Protein AF-A0A5N6TYC6-F1 (afdb_monomer)

Structure (mmCIF, N/CA/C/O backbone):
data_AF-A0A5N6TYC6-F1
#
_entry.id   AF-A0A5N6TYC6-F1
#
loop_
_atom_site.group_PDB
_atom_site.id
_atom_site.type_symbol
_atom_site.label_atom_id
_atom_site.label_alt_id
_atom_site.label_comp_id
_atom_site.label_asym_id
_atom_site.label_entity_id
_atom_site.label_seq_id
_atom_site.pdbx_PDB_ins_code
_atom_site.Cartn_x
_atom_site.Cartn_y
_atom_site.Cartn_z
_atom_site.occupancy
_atom_site.B_iso_or_equiv
_atom_site.auth_seq_id
_atom_site.auth_comp_id
_atom_site.auth_asym_id
_atom_site.auth_atom_id
_atom_site.pdbx_PDB_model_num
ATOM 1 N N . MET 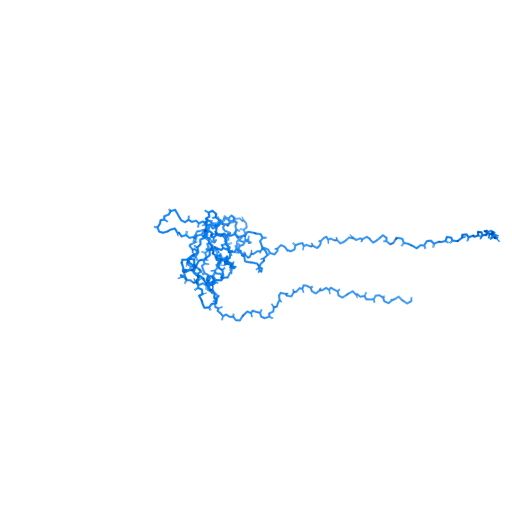A 1 1 ? 56.612 6.907 63.868 1.00 44.81 1 MET A N 1
ATOM 2 C CA . MET A 1 1 ? 57.965 7.457 63.634 1.00 44.81 1 MET A CA 1
ATOM 3 C C . MET A 1 1 ? 58.882 6.333 63.177 1.00 44.81 1 MET A C 1
ATOM 5 O O . MET A 1 1 ? 59.243 5.526 64.015 1.00 44.81 1 MET A O 1
ATOM 9 N N . TYR A 1 2 ? 59.185 6.244 61.880 1.00 38.00 2 TYR A N 1
ATOM 10 C CA . TYR A 1 2 ? 60.541 6.078 61.328 1.00 38.00 2 TYR A CA 1
ATOM 11 C C . TYR A 1 2 ? 60.439 6.153 59.798 1.00 38.00 2 TYR A C 1
ATOM 13 O O . TYR A 1 2 ? 59.721 5.382 59.169 1.00 38.00 2 TYR A O 1
ATOM 21 N N . GLN A 1 3 ? 61.093 7.168 59.239 1.00 44.03 3 GLN A N 1
ATOM 22 C CA . GLN A 1 3 ? 61.385 7.303 57.816 1.00 44.03 3 GLN A CA 1
ATOM 23 C C . GLN A 1 3 ? 62.461 6.284 57.405 1.00 44.03 3 GLN A C 1
ATOM 25 O O . GLN A 1 3 ? 63.272 5.903 58.246 1.00 44.03 3 GLN A O 1
ATOM 30 N N . ILE A 1 4 ? 62.537 5.941 56.114 1.00 47.75 4 ILE A N 1
ATOM 31 C CA . ILE A 1 4 ? 63.639 6.333 55.205 1.00 47.75 4 ILE A CA 1
ATOM 32 C C . ILE A 1 4 ? 63.393 5.711 53.816 1.00 47.75 4 ILE A C 1
ATOM 34 O O . ILE A 1 4 ? 63.235 4.502 53.669 1.00 47.75 4 ILE A O 1
ATOM 38 N N . LEU A 1 5 ? 63.349 6.584 52.804 1.00 55.03 5 LEU A N 1
ATOM 39 C CA . LEU A 1 5 ? 63.443 6.275 51.375 1.00 55.03 5 LEU A CA 1
ATOM 40 C C . LEU A 1 5 ? 64.825 5.711 51.025 1.00 55.03 5 LEU A C 1
ATOM 42 O O . LEU A 1 5 ? 65.810 6.306 51.450 1.00 55.03 5 LEU A O 1
ATOM 46 N N . VAL A 1 6 ? 64.901 4.756 50.089 1.00 51.84 6 VAL A N 1
ATOM 47 C CA . VAL A 1 6 ? 65.977 4.730 49.078 1.00 51.84 6 VAL A CA 1
ATOM 48 C C . VAL A 1 6 ? 65.421 4.271 47.721 1.00 51.84 6 VAL A C 1
ATOM 50 O O . VAL A 1 6 ? 64.687 3.295 47.609 1.00 51.84 6 VAL A O 1
ATOM 53 N N . PHE A 1 7 ? 65.780 5.062 46.717 1.00 46.78 7 PHE A N 1
ATOM 54 C CA . PHE A 1 7 ? 65.525 5.001 45.283 1.00 46.78 7 PHE A CA 1
ATOM 55 C C . PHE A 1 7 ? 66.113 3.747 44.604 1.00 46.78 7 PHE A C 1
ATOM 57 O O . PHE A 1 7 ? 67.184 3.309 45.003 1.00 46.78 7 PHE A O 1
ATOM 64 N N . LEU A 1 8 ? 65.515 3.261 43.505 1.00 44.41 8 LEU A N 1
ATOM 65 C CA . LEU A 1 8 ? 66.116 3.374 42.161 1.00 44.41 8 LEU A CA 1
ATOM 66 C C . LEU A 1 8 ? 65.234 2.766 41.053 1.00 44.41 8 LEU A C 1
ATOM 68 O O . LEU A 1 8 ? 64.632 1.707 41.180 1.00 44.41 8 LEU A O 1
ATOM 72 N N . THR A 1 9 ? 65.215 3.493 39.945 1.00 51.28 9 THR A N 1
ATOM 73 C CA . THR A 1 9 ? 64.562 3.274 38.653 1.00 51.28 9 THR A CA 1
ATOM 74 C C . THR A 1 9 ? 65.248 2.213 37.790 1.00 51.28 9 THR A C 1
ATOM 76 O O . THR A 1 9 ? 66.469 2.275 37.662 1.00 51.28 9 THR A O 1
ATOM 79 N N . ILE A 1 10 ? 64.486 1.391 37.053 1.00 55.66 10 ILE A N 1
ATOM 80 C CA . ILE A 1 10 ? 64.925 0.848 35.753 1.00 55.66 10 ILE A CA 1
ATOM 81 C C . ILE A 1 10 ? 63.774 0.935 34.733 1.00 55.66 10 ILE A C 1
ATOM 83 O O . ILE A 1 10 ? 62.709 0.347 34.897 1.00 55.66 10 ILE A O 1
ATOM 87 N N . TYR A 1 11 ? 64.031 1.731 33.695 1.00 45.75 11 TYR A N 1
ATOM 88 C CA . TYR A 1 11 ? 63.349 1.812 32.402 1.00 45.75 11 TYR A CA 1
ATOM 89 C C . TYR A 1 11 ? 63.357 0.457 31.668 1.00 45.75 11 TYR A C 1
ATOM 91 O O . TYR A 1 11 ? 64.392 -0.199 31.682 1.00 45.75 11 TYR A O 1
ATOM 99 N N . LEU A 1 12 ? 62.304 0.123 30.903 1.00 49.09 12 LEU A N 1
ATOM 100 C CA . LEU A 1 12 ? 62.383 -0.044 29.432 1.00 49.09 12 LEU A CA 1
ATOM 101 C C . LEU A 1 12 ? 61.074 -0.570 28.800 1.00 49.09 12 LEU A C 1
ATOM 103 O O . LEU A 1 12 ? 60.607 -1.664 29.087 1.00 49.09 12 LEU A O 1
ATOM 107 N N . ALA A 1 13 ? 60.543 0.274 27.910 1.00 50.28 13 ALA A N 1
ATOM 108 C CA . ALA A 1 13 ? 59.903 0.010 26.617 1.00 50.28 13 ALA A CA 1
ATOM 109 C C . ALA A 1 13 ? 59.098 -1.291 26.393 1.00 50.28 13 ALA A C 1
ATOM 111 O O . ALA A 1 13 ? 59.653 -2.363 26.176 1.00 50.28 13 ALA A O 1
ATOM 112 N N . GLY A 1 14 ? 57.779 -1.128 26.235 1.00 43.91 14 GLY A N 1
ATOM 113 C CA . GLY A 1 14 ? 56.884 -2.082 25.575 1.00 43.91 14 GLY A CA 1
ATOM 114 C C . GLY A 1 14 ? 56.098 -1.388 24.461 1.00 43.91 14 GLY A C 1
ATOM 115 O O . GLY A 1 14 ? 55.126 -0.690 24.724 1.00 43.91 14 GLY A O 1
ATOM 116 N N . LEU A 1 15 ? 56.607 -1.540 23.241 1.00 48.00 15 LEU A N 1
ATOM 117 C CA . LEU A 1 15 ? 56.123 -1.115 21.921 1.00 48.00 15 LEU A CA 1
ATOM 118 C C . LEU A 1 15 ? 54.631 -0.741 21.806 1.00 48.00 15 LEU A C 1
ATOM 120 O O . LEU A 1 15 ? 53.743 -1.587 21.890 1.00 48.00 15 LEU A O 1
ATOM 124 N N . ALA A 1 16 ? 54.375 0.519 21.440 1.00 47.62 16 ALA A N 1
ATOM 125 C CA . ALA A 1 16 ? 53.161 0.882 20.725 1.00 47.62 16 ALA A CA 1
ATOM 126 C C . ALA A 1 16 ? 53.194 0.187 19.355 1.00 47.62 16 ALA A C 1
ATOM 128 O O . ALA A 1 16 ? 53.899 0.616 18.441 1.00 47.62 16 ALA A O 1
ATOM 129 N N . VAL A 1 17 ? 52.448 -0.908 19.211 1.00 48.75 17 VAL A N 1
ATOM 130 C CA . VAL A 1 17 ? 52.141 -1.465 17.894 1.00 48.75 17 VAL A CA 1
ATOM 131 C C . VAL A 1 17 ? 51.220 -0.466 17.203 1.00 48.75 17 VAL A C 1
ATOM 133 O O . VAL A 1 17 ? 50.015 -0.418 17.446 1.00 48.75 17 VAL A O 1
ATOM 136 N N . ALA A 1 18 ? 51.811 0.365 16.347 1.00 46.06 18 ALA A N 1
ATOM 137 C CA . ALA A 1 18 ? 51.094 1.113 15.332 1.00 46.06 18 ALA A CA 1
ATOM 138 C C . ALA A 1 18 ? 50.508 0.101 14.337 1.00 46.06 18 ALA A C 1
ATOM 140 O O . ALA A 1 18 ? 51.121 -0.254 13.331 1.00 46.06 18 ALA A O 1
ATOM 141 N N . GLY A 1 19 ? 49.322 -0.413 14.662 1.00 39.09 19 GLY A N 1
ATOM 142 C CA . GLY A 1 19 ? 48.511 -1.194 13.745 1.00 39.09 19 GLY A CA 1
ATOM 143 C C . GLY A 1 19 ? 48.077 -0.298 12.593 1.00 39.09 19 GLY A C 1
ATOM 144 O O . GLY A 1 19 ? 47.125 0.470 12.719 1.00 39.09 19 GLY A O 1
ATOM 145 N N . ASN A 1 20 ? 48.795 -0.394 11.475 1.00 43.97 20 ASN A N 1
ATOM 146 C CA . ASN A 1 20 ? 48.402 0.153 10.186 1.00 43.97 20 ASN A CA 1
ATOM 147 C C . ASN A 1 20 ? 47.117 -0.552 9.726 1.00 43.97 20 ASN A C 1
ATOM 149 O O . ASN A 1 20 ? 47.149 -1.529 8.978 1.00 43.97 20 ASN A O 1
ATOM 153 N N . THR A 1 21 ? 45.972 -0.090 10.220 1.00 40.03 21 THR A N 1
ATOM 154 C CA . THR A 1 21 ? 44.660 -0.554 9.780 1.00 40.03 21 THR A CA 1
ATOM 155 C C . THR A 1 21 ? 44.322 0.129 8.461 1.00 40.03 21 THR A C 1
ATOM 157 O O . THR A 1 21 ? 43.472 1.005 8.363 1.00 40.03 21 THR A O 1
ATOM 160 N N . ASN A 1 22 ? 44.953 -0.349 7.388 1.00 45.19 22 ASN A N 1
ATOM 161 C CA . ASN A 1 22 ? 44.403 -0.241 6.038 1.00 45.19 22 ASN A CA 1
ATOM 162 C C . ASN A 1 22 ? 43.198 -1.193 5.893 1.00 45.19 22 ASN A C 1
ATOM 164 O O . ASN A 1 22 ? 43.102 -1.991 4.962 1.00 45.19 22 ASN A O 1
ATOM 168 N N . SER A 1 23 ? 42.253 -1.138 6.833 1.00 43.00 23 SER A N 1
ATOM 169 C CA . SER A 1 23 ? 40.935 -1.714 6.630 1.00 43.00 23 SER A CA 1
ATOM 170 C C . SER A 1 23 ? 40.166 -0.717 5.777 1.00 43.00 23 SER A C 1
ATOM 172 O O . SER A 1 23 ? 39.659 0.285 6.285 1.00 43.00 23 SER A O 1
ATOM 174 N N . LYS A 1 24 ? 40.083 -0.981 4.464 1.00 45.75 24 LYS A N 1
ATOM 175 C CA . LYS A 1 24 ? 39.015 -0.396 3.644 1.00 45.75 24 LYS A CA 1
ATOM 176 C C . LYS A 1 24 ? 37.720 -0.542 4.449 1.00 45.75 24 LYS A C 1
ATOM 178 O O . LYS A 1 24 ? 37.455 -1.662 4.897 1.00 45.75 24 LYS A O 1
ATOM 183 N N . PRO A 1 25 ? 36.944 0.536 4.658 1.00 42.56 25 PRO A N 1
ATOM 184 C CA . PRO A 1 25 ? 35.680 0.411 5.360 1.00 42.56 25 PRO A CA 1
ATOM 185 C C . PRO A 1 25 ? 34.877 -0.698 4.669 1.00 42.56 25 PRO A C 1
ATOM 187 O O . PRO A 1 25 ? 34.870 -0.747 3.429 1.00 42.56 25 PRO A O 1
ATOM 190 N N . PRO A 1 26 ? 34.280 -1.633 5.429 1.00 41.72 26 PRO A N 1
ATOM 191 C CA . PRO A 1 26 ? 33.455 -2.674 4.841 1.00 41.72 26 PRO A CA 1
ATOM 192 C C . PRO A 1 26 ? 32.433 -1.987 3.940 1.00 41.72 26 PRO A C 1
ATOM 194 O O . PRO A 1 26 ? 31.767 -1.042 4.364 1.00 41.72 26 PRO A O 1
ATOM 197 N N . LYS A 1 27 ? 32.376 -2.405 2.667 1.00 39.44 27 LYS A N 1
ATOM 198 C CA . LYS A 1 27 ? 31.375 -1.914 1.719 1.00 39.44 27 LYS A CA 1
ATOM 199 C C . LYS A 1 27 ? 30.019 -2.093 2.389 1.00 39.44 27 LYS A C 1
ATOM 201 O O . LYS A 1 27 ? 29.583 -3.224 2.577 1.00 39.44 27 LYS A O 1
ATOM 206 N N . THR A 1 28 ? 29.384 -0.991 2.762 1.00 39.84 28 THR A N 1
ATOM 207 C CA . THR A 1 28 ? 28.017 -0.966 3.266 1.00 39.84 28 THR A CA 1
ATOM 208 C C . THR A 1 28 ? 27.136 -1.543 2.167 1.00 39.84 28 THR A C 1
ATOM 210 O O . THR A 1 28 ? 26.865 -0.892 1.156 1.00 39.84 28 THR A O 1
ATOM 213 N N . VAL A 1 29 ? 26.760 -2.813 2.306 1.00 49.72 29 VAL A N 1
ATOM 214 C CA . VAL A 1 29 ? 25.805 -3.450 1.406 1.00 49.72 29 VAL A CA 1
ATOM 215 C C . VAL A 1 29 ? 24.468 -2.778 1.689 1.00 49.72 29 VAL A C 1
ATOM 217 O O . VAL A 1 29 ? 23.866 -2.969 2.738 1.00 49.72 29 VAL A O 1
ATOM 220 N N . ASN A 1 30 ? 24.041 -1.898 0.787 1.00 53.50 30 ASN A N 1
ATOM 221 C CA . ASN A 1 30 ? 22.768 -1.204 0.913 1.00 53.50 30 ASN A CA 1
ATOM 222 C C . ASN A 1 30 ? 21.638 -2.205 0.605 1.00 53.50 30 ASN A C 1
ATOM 224 O O . ASN A 1 30 ? 21.358 -2.507 -0.559 1.00 53.50 30 ASN A O 1
ATOM 228 N N . HIS A 1 31 ? 21.028 -2.768 1.648 1.00 58.41 31 HIS A N 1
ATOM 229 C CA . HIS A 1 31 ? 19.983 -3.794 1.567 1.00 58.41 31 HIS A CA 1
ATOM 230 C C . HIS A 1 31 ? 18.594 -3.219 1.238 1.00 58.41 31 HIS A C 1
ATOM 232 O O . HIS A 1 31 ? 17.600 -3.638 1.819 1.00 58.41 31 HIS A O 1
ATOM 238 N N . ARG A 1 32 ? 18.498 -2.276 0.297 1.00 64.38 32 ARG A N 1
ATOM 239 C CA . ARG A 1 32 ? 17.226 -1.648 -0.098 1.00 64.38 32 ARG A CA 1
ATOM 240 C C . ARG A 1 32 ? 16.244 -2.664 -0.691 1.00 64.38 32 ARG A C 1
ATOM 242 O O . ARG A 1 32 ? 16.682 -3.494 -1.493 1.00 64.38 32 ARG A O 1
ATOM 249 N N . ALA A 1 33 ? 14.952 -2.562 -0.356 1.00 75.06 33 ALA A N 1
ATOM 250 C CA . ALA A 1 33 ? 13.866 -3.376 -0.928 1.00 75.06 33 ALA A CA 1
ATOM 251 C C . ALA A 1 33 ? 13.976 -3.532 -2.461 1.00 75.06 33 ALA A C 1
ATOM 253 O O . ALA A 1 33 ? 14.415 -2.610 -3.158 1.00 75.06 33 ALA A O 1
ATOM 254 N N . VAL A 1 34 ? 13.592 -4.698 -3.001 1.00 77.12 34 VAL A N 1
ATOM 255 C CA . VAL A 1 34 ? 13.761 -5.026 -4.433 1.00 77.12 34 VAL A CA 1
ATOM 256 C C . VAL A 1 34 ? 13.015 -4.016 -5.295 1.00 77.12 34 VAL A C 1
ATOM 258 O O . VAL A 1 34 ? 13.575 -3.514 -6.270 1.00 77.12 34 VAL A O 1
ATOM 261 N N . PHE A 1 35 ? 11.796 -3.660 -4.893 1.00 84.44 35 PHE A N 1
ATOM 262 C CA . PHE A 1 35 ? 10.983 -2.679 -5.601 1.00 84.44 35 PHE A CA 1
ATOM 263 C C . PHE A 1 35 ? 11.678 -1.311 -5.725 1.00 84.44 35 PHE A C 1
ATOM 265 O O . PHE A 1 35 ? 11.668 -0.698 -6.791 1.00 84.44 35 PHE A O 1
ATOM 272 N N . GLU A 1 36 ? 12.383 -0.854 -4.688 1.00 84.25 36 GLU A N 1
ATOM 273 C CA . GLU A 1 36 ? 13.095 0.436 -4.697 1.00 84.25 36 GLU A CA 1
ATOM 274 C C . GLU A 1 36 ? 14.419 0.422 -5.465 1.00 84.25 36 GLU A C 1
ATOM 276 O O . GLU A 1 36 ? 14.999 1.480 -5.723 1.00 84.25 36 GLU A O 1
ATOM 281 N N . LYS A 1 37 ? 14.924 -0.758 -5.839 1.00 85.00 37 LYS A N 1
ATOM 282 C CA . LYS A 1 37 ? 16.060 -0.855 -6.765 1.00 85.00 37 LYS A CA 1
ATOM 283 C C . LYS A 1 37 ? 15.648 -0.510 -8.195 1.00 85.00 37 LYS A C 1
ATOM 285 O O . LYS A 1 37 ? 16.482 -0.037 -8.960 1.00 85.00 37 LYS A O 1
ATOM 290 N N . GLN A 1 38 ? 14.384 -0.747 -8.550 1.00 88.25 38 GLN A N 1
ATOM 291 C CA . GLN A 1 38 ? 13.851 -0.527 -9.900 1.00 88.25 38 GLN A CA 1
ATOM 292 C C . GLN A 1 38 ? 12.982 0.727 -9.996 1.00 88.25 38 GLN A C 1
ATOM 294 O O . GLN A 1 38 ? 12.914 1.343 -11.057 1.00 88.25 38 GLN A O 1
ATOM 299 N N . CYS A 1 39 ? 12.335 1.121 -8.902 1.00 91.00 39 CYS A N 1
ATOM 300 C CA . CYS A 1 39 ? 11.396 2.229 -8.876 1.00 91.00 39 CYS A CA 1
ATOM 301 C C . CYS A 1 39 ? 11.879 3.380 -7.999 1.00 91.00 39 CYS A C 1
ATOM 303 O O . CYS A 1 39 ? 12.377 3.211 -6.888 1.00 91.00 39 CYS A O 1
ATOM 305 N N . SER A 1 40 ? 11.656 4.590 -8.496 1.00 91.19 40 SER A N 1
ATOM 306 C CA . SER A 1 40 ? 11.873 5.849 -7.798 1.00 91.19 40 SER A CA 1
ATOM 307 C C . SER A 1 40 ? 10.543 6.573 -7.586 1.00 91.19 40 SER A C 1
ATOM 309 O O . SER A 1 40 ? 9.515 6.215 -8.162 1.00 91.19 40 SER A O 1
ATOM 311 N N . ARG A 1 41 ? 10.551 7.607 -6.735 1.00 91.44 41 ARG A N 1
ATOM 312 C CA . ARG A 1 41 ? 9.377 8.455 -6.445 1.00 91.44 41 ARG A CA 1
ATOM 313 C C . ARG A 1 41 ? 8.133 7.687 -5.966 1.00 91.44 41 ARG A C 1
ATOM 315 O O . ARG A 1 41 ? 7.031 8.209 -6.076 1.00 91.44 41 ARG A O 1
ATOM 322 N N . VAL A 1 42 ? 8.329 6.514 -5.365 1.00 92.88 42 VAL A N 1
ATOM 323 C CA . VAL A 1 42 ? 7.257 5.639 -4.877 1.00 92.88 42 VAL A CA 1
ATOM 324 C C . VAL A 1 42 ? 6.399 6.352 -3.837 1.00 92.88 42 VAL A C 1
ATOM 326 O O . VAL A 1 42 ? 6.917 6.845 -2.829 1.00 92.88 42 VAL A O 1
ATOM 329 N N . ALA A 1 43 ? 5.097 6.420 -4.076 1.00 94.12 43 ALA A N 1
ATOM 330 C CA . ALA A 1 43 ? 4.132 6.997 -3.158 1.00 94.12 43 ALA A CA 1
ATOM 331 C C . ALA A 1 43 ? 2.815 6.226 -3.208 1.00 94.12 43 ALA A C 1
ATOM 333 O O . ALA A 1 43 ? 2.427 5.687 -4.242 1.00 94.12 43 ALA A O 1
ATOM 334 N N . ILE A 1 44 ? 2.100 6.234 -2.087 1.00 96.31 44 ILE A N 1
ATOM 335 C CA . ILE A 1 44 ? 0.713 5.782 -2.041 1.00 96.31 44 ILE A CA 1
ATOM 336 C C . ILE A 1 44 ? -0.176 7.006 -2.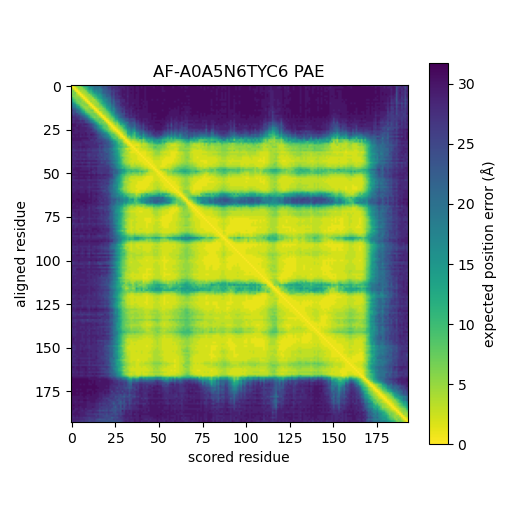006 1.00 96.31 44 ILE A C 1
ATOM 338 O O . ILE A 1 44 ? 0.011 7.918 -1.200 1.00 96.31 44 ILE A O 1
ATOM 342 N N . ARG A 1 45 ? -1.135 7.032 -2.921 1.00 95.88 45 ARG A N 1
ATOM 343 C CA . ARG A 1 45 ? -2.051 8.146 -3.117 1.00 95.88 45 ARG A CA 1
ATOM 344 C C . ARG A 1 45 ? -3.485 7.659 -3.052 1.00 95.88 45 ARG A C 1
ATOM 346 O O . ARG A 1 45 ? -3.766 6.468 -3.144 1.00 95.88 45 ARG A O 1
ATOM 353 N N . LEU A 1 46 ? -4.394 8.610 -2.893 1.00 95.06 46 LEU A N 1
ATOM 354 C CA . LEU A 1 46 ? -5.828 8.382 -2.983 1.00 95.06 46 LEU A CA 1
ATOM 355 C C . LEU A 1 46 ? -6.337 8.901 -4.319 1.00 95.06 46 LEU A C 1
ATOM 357 O O . LEU A 1 46 ? -5.971 10.004 -4.727 1.00 95.06 46 LEU A O 1
ATOM 361 N N . THR A 1 47 ? -7.206 8.136 -4.976 1.00 91.94 47 THR A N 1
ATOM 362 C CA . THR A 1 47 ? -7.929 8.634 -6.146 1.00 91.94 47 THR A CA 1
ATOM 363 C C . THR A 1 47 ? -8.776 9.857 -5.760 1.00 91.94 47 THR A C 1
ATOM 365 O O . THR A 1 47 ? -9.265 9.948 -4.626 1.00 91.94 47 THR A O 1
ATOM 368 N N . PRO A 1 48 ? -8.958 10.824 -6.679 1.00 87.62 48 PRO A N 1
ATOM 369 C CA . PRO A 1 48 ? -9.752 12.018 -6.393 1.00 87.62 48 PRO A CA 1
ATOM 370 C C . PRO A 1 48 ? -11.261 11.724 -6.378 1.00 87.62 48 PRO A C 1
ATOM 372 O O . PRO A 1 48 ? -12.029 12.466 -5.768 1.00 87.62 48 PRO A O 1
ATOM 375 N N . TYR A 1 49 ? -11.682 10.634 -7.024 1.00 87.25 49 TYR A N 1
ATOM 376 C CA . TYR A 1 49 ? -13.081 10.250 -7.192 1.00 87.25 49 TYR A CA 1
ATOM 377 C C . TYR A 1 49 ? -13.598 9.403 -6.031 1.00 87.25 49 TYR A C 1
ATOM 379 O O . TYR A 1 49 ? -12.829 8.782 -5.301 1.00 87.25 49 TYR A O 1
ATOM 387 N N . THR A 1 50 ? -14.920 9.386 -5.860 1.00 84.06 50 THR A N 1
ATOM 388 C CA . THR A 1 50 ? -15.590 8.572 -4.837 1.00 84.06 50 THR A CA 1
ATOM 389 C C . THR A 1 50 ? -16.162 7.301 -5.480 1.00 84.06 50 THR A C 1
ATOM 391 O O . THR A 1 50 ? -16.810 7.419 -6.518 1.00 84.06 50 THR A O 1
ATOM 394 N N . PRO A 1 51 ? -15.957 6.106 -4.891 1.00 85.31 51 PRO A N 1
ATOM 395 C CA . PRO A 1 51 ? -15.198 5.854 -3.664 1.00 85.31 51 PRO A CA 1
ATOM 396 C C . PRO A 1 51 ? -13.692 6.079 -3.859 1.00 85.31 51 PRO A C 1
ATOM 398 O O . PRO A 1 51 ? -13.123 5.688 -4.875 1.00 85.31 51 PRO A O 1
ATOM 401 N N . ARG A 1 52 ? -13.044 6.705 -2.865 1.00 90.69 52 ARG A N 1
ATOM 402 C CA . ARG A 1 52 ? -11.591 6.916 -2.905 1.00 90.69 52 ARG A CA 1
ATOM 403 C C . ARG A 1 52 ? -10.881 5.577 -2.757 1.00 90.69 52 ARG A C 1
ATOM 405 O O . ARG A 1 52 ? -11.180 4.822 -1.834 1.00 90.69 52 ARG A O 1
ATOM 412 N N . GLN A 1 53 ? -9.919 5.317 -3.628 1.00 94.31 53 GLN A N 1
ATOM 413 C CA . GLN A 1 53 ? -9.127 4.091 -3.647 1.00 94.31 53 GLN A CA 1
ATOM 414 C C . GLN A 1 53 ? -7.655 4.431 -3.460 1.00 94.31 53 GLN A C 1
ATOM 416 O O . GLN A 1 53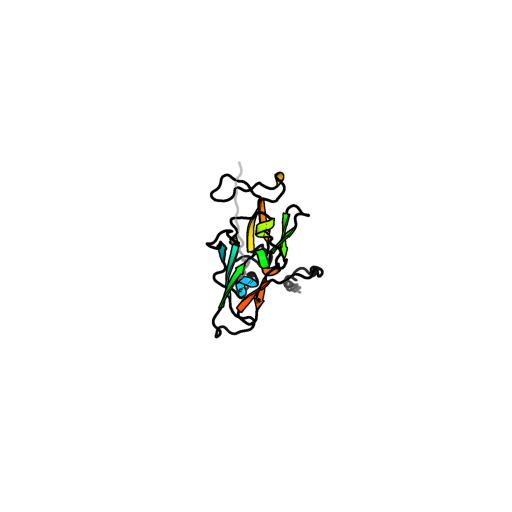 ? -7.188 5.463 -3.941 1.00 94.31 53 GLN A O 1
ATOM 421 N N . HIS A 1 54 ? -6.926 3.570 -2.753 1.00 97.06 54 HIS A N 1
ATOM 422 C CA . HIS A 1 54 ? -5.485 3.732 -2.612 1.00 97.06 54 HIS A CA 1
ATOM 423 C C . HIS A 1 54 ? -4.788 3.122 -3.825 1.00 97.06 54 HIS A C 1
ATOM 425 O O . HIS A 1 54 ? -5.064 1.979 -4.201 1.00 97.06 54 HIS A O 1
ATOM 431 N N . TYR A 1 55 ? -3.878 3.880 -4.418 1.00 96.38 55 TYR A N 1
ATOM 432 C CA . TYR A 1 55 ? -3.081 3.435 -5.546 1.00 96.38 55 TYR A CA 1
ATOM 433 C C . TYR A 1 55 ? -1.606 3.734 -5.315 1.00 96.38 55 TYR A C 1
ATOM 435 O O . TYR A 1 55 ? -1.246 4.709 -4.651 1.00 96.38 55 TYR A O 1
ATOM 443 N N . LEU A 1 56 ? -0.771 2.855 -5.850 1.00 96.06 56 LEU A N 1
ATOM 444 C CA . LEU A 1 56 ? 0.664 3.027 -5.944 1.00 96.06 56 LEU A CA 1
ATOM 445 C C . LEU A 1 56 ? 0.970 3.899 -7.159 1.00 96.06 56 LEU A C 1
ATOM 447 O O . LEU A 1 56 ? 0.505 3.593 -8.255 1.00 96.06 56 LEU A O 1
ATOM 451 N N . ASP A 1 57 ? 1.755 4.945 -6.946 1.00 95.81 57 ASP A N 1
ATOM 452 C CA . ASP A 1 57 ? 2.304 5.835 -7.966 1.00 95.81 57 ASP A CA 1
ATOM 453 C C . ASP A 1 57 ? 3.832 5.744 -7.893 1.00 95.81 57 ASP A C 1
ATOM 455 O O . ASP A 1 57 ? 4.421 5.979 -6.831 1.00 95.81 57 ASP A O 1
ATOM 459 N N . ALA A 1 58 ? 4.479 5.343 -8.985 1.00 95.50 58 ALA A N 1
ATOM 460 C CA . ALA A 1 58 ? 5.926 5.154 -9.024 1.00 95.50 58 ALA A CA 1
ATOM 461 C C . ALA A 1 58 ? 6.500 5.391 -10.427 1.00 95.50 58 ALA A C 1
ATOM 463 O O . ALA A 1 58 ? 5.809 5.260 -11.435 1.00 95.50 58 ALA A O 1
ATOM 464 N N . LEU A 1 59 ? 7.790 5.716 -10.479 1.00 94.50 59 LEU A N 1
ATOM 465 C CA . LEU A 1 59 ? 8.551 5.882 -11.713 1.00 94.50 59 LEU A CA 1
ATOM 466 C C . LEU A 1 59 ? 9.593 4.765 -11.800 1.00 94.50 59 LEU A C 1
ATOM 468 O O . LEU A 1 59 ? 10.577 4.795 -11.056 1.00 94.50 59 LEU A O 1
ATOM 472 N N . CYS A 1 60 ? 9.372 3.783 -12.671 1.00 93.31 60 CYS A N 1
ATOM 473 C CA . CYS A 1 60 ? 10.100 2.516 -12.668 1.00 93.31 60 CYS A CA 1
ATOM 474 C C . CYS A 1 60 ? 10.938 2.310 -13.929 1.00 93.31 60 CYS A C 1
ATOM 476 O O . CYS A 1 60 ? 10.522 2.627 -15.040 1.00 93.31 60 CYS A O 1
ATOM 478 N N . MET A 1 61 ? 12.133 1.754 -13.753 1.00 90.69 61 MET A N 1
ATOM 479 C CA . MET A 1 61 ? 12.986 1.318 -14.853 1.00 90.69 61 MET A CA 1
ATOM 480 C C . MET A 1 61 ? 12.504 -0.038 -15.379 1.00 90.69 61 MET A C 1
ATOM 482 O O . MET A 1 61 ? 12.251 -0.935 -14.570 1.00 90.69 61 MET A O 1
ATOM 486 N N . PRO A 1 62 ? 12.426 -0.227 -16.706 1.00 85.00 62 PRO A N 1
ATOM 487 C CA . PRO A 1 62 ? 12.131 -1.531 -17.284 1.00 85.00 62 PRO A CA 1
ATOM 488 C C . PRO A 1 62 ? 13.139 -2.605 -16.862 1.00 85.00 62 PRO A C 1
ATOM 490 O O . PRO A 1 62 ? 14.349 -2.360 -16.821 1.00 85.00 62 PRO A O 1
ATOM 493 N N . GLU A 1 63 ? 12.643 -3.803 -16.547 1.00 78.50 63 GLU A N 1
ATOM 494 C CA . GLU A 1 63 ? 13.480 -4.897 -16.053 1.00 78.50 63 GLU A CA 1
ATOM 495 C C . GLU A 1 63 ? 14.585 -5.279 -17.060 1.00 78.50 63 GLU A C 1
ATOM 497 O O . GLU A 1 63 ? 14.350 -5.420 -18.262 1.00 78.50 63 GLU A O 1
ATOM 502 N N . GLY A 1 64 ? 15.818 -5.448 -16.567 1.00 70.19 64 GLY A N 1
ATOM 503 C CA . GLY A 1 64 ? 16.958 -5.903 -17.372 1.00 70.19 64 GLY A CA 1
ATOM 504 C C . GLY A 1 64 ? 17.482 -4.891 -18.399 1.00 70.19 64 GLY A C 1
ATOM 505 O O . GLY A 1 64 ? 18.311 -5.251 -19.237 1.00 70.19 64 GLY A O 1
ATOM 506 N N . LYS A 1 65 ? 17.022 -3.633 -18.370 1.00 68.12 65 LYS A N 1
ATOM 507 C CA . LYS A 1 65 ? 17.475 -2.580 -19.287 1.00 68.12 65 LYS A CA 1
ATOM 508 C C . LYS A 1 65 ? 18.500 -1.645 -18.636 1.00 68.12 65 LYS A C 1
ATOM 510 O O . LYS A 1 65 ? 18.419 -1.319 -17.456 1.00 68.12 65 LYS A O 1
ATOM 515 N N . SER A 1 66 ? 19.473 -1.212 -19.444 1.00 63.28 66 SER A N 1
ATOM 516 C CA . SER A 1 66 ? 20.478 -0.200 -19.083 1.00 63.28 66 SER A CA 1
ATOM 517 C C . SER A 1 66 ? 19.831 1.160 -18.777 1.00 63.28 66 SER A C 1
ATOM 519 O O . SER A 1 66 ? 18.733 1.453 -19.256 1.00 63.28 66 SER A O 1
ATOM 521 N N . SER A 1 67 ? 20.555 2.028 -18.064 1.00 63.72 67 SER A N 1
ATOM 522 C CA . SER A 1 67 ? 20.179 3.414 -17.726 1.00 63.72 67 SER A CA 1
ATOM 523 C C . SER A 1 67 ? 19.857 4.312 -18.931 1.00 63.72 67 SER A C 1
ATOM 525 O O . SER A 1 67 ? 19.352 5.417 -18.758 1.00 63.72 67 SER A O 1
ATOM 527 N N . SER A 1 68 ? 20.130 3.851 -20.154 1.00 66.88 68 SER A N 1
ATOM 528 C CA . SER A 1 68 ? 19.772 4.521 -21.410 1.00 66.88 68 SER A CA 1
ATOM 529 C C . SER A 1 68 ? 18.275 4.453 -21.743 1.00 66.88 68 SER A C 1
ATOM 531 O O . SER A 1 68 ? 17.812 5.201 -22.603 1.00 66.88 68 SER A O 1
ATOM 533 N N . VAL A 1 69 ? 17.516 3.558 -21.101 1.00 78.50 69 VAL A N 1
ATOM 534 C CA . VAL A 1 69 ? 16.059 3.465 -21.269 1.00 78.50 69 VAL A CA 1
ATOM 535 C C . VAL A 1 69 ? 15.376 4.403 -20.283 1.00 78.50 69 VAL A C 1
ATOM 537 O O . VAL A 1 69 ? 15.753 4.469 -19.115 1.00 78.50 69 VAL A O 1
ATOM 540 N N . ARG A 1 70 ? 14.379 5.159 -20.752 1.00 84.50 70 ARG A N 1
ATOM 541 C CA . ARG A 1 70 ? 13.637 6.074 -19.882 1.00 84.50 70 ARG A CA 1
ATOM 542 C C . ARG A 1 70 ? 12.774 5.279 -18.897 1.00 84.50 70 ARG A C 1
ATOM 544 O O . ARG A 1 70 ? 12.184 4.279 -19.300 1.00 84.50 70 ARG A O 1
ATOM 551 N N . PRO A 1 71 ? 12.691 5.711 -17.630 1.00 89.88 71 PRO A N 1
ATOM 552 C CA . PRO A 1 71 ? 11.756 5.119 -16.694 1.00 89.88 71 PRO A CA 1
ATOM 553 C C . PRO A 1 71 ? 10.316 5.457 -17.087 1.00 89.88 71 PRO A C 1
ATOM 555 O O . PRO A 1 71 ? 10.043 6.540 -17.610 1.00 89.88 71 PRO A O 1
ATOM 558 N N . GLU A 1 72 ? 9.403 4.551 -16.767 1.00 92.00 72 GLU A N 1
ATOM 559 C CA . GLU A 1 72 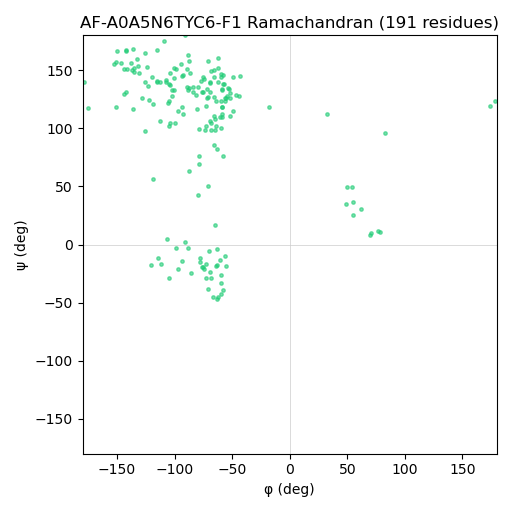? 7.980 4.658 -17.061 1.00 92.00 72 GLU A CA 1
ATOM 560 C C . GLU A 1 72 ? 7.178 4.933 -15.789 1.00 92.00 72 GLU A C 1
ATOM 562 O O . GLU A 1 72 ? 7.449 4.385 -14.715 1.00 92.00 72 GLU A O 1
ATOM 567 N N . TRP A 1 73 ? 6.184 5.813 -15.905 1.00 93.88 73 TRP A N 1
ATOM 568 C CA . TRP A 1 73 ? 5.242 6.048 -14.816 1.00 93.88 73 TRP A CA 1
ATOM 569 C C . TRP A 1 73 ? 4.242 4.903 -14.741 1.00 93.88 73 TRP A C 1
ATOM 571 O O . TRP A 1 73 ? 3.601 4.547 -15.730 1.00 93.88 73 TRP A O 1
ATOM 581 N N . THR A 1 74 ? 4.054 4.377 -13.538 1.00 93.56 74 THR A N 1
ATOM 582 C CA . THR A 1 74 ? 3.090 3.319 -13.261 1.00 93.56 74 THR A CA 1
ATOM 583 C C . THR A 1 74 ? 2.119 3.762 -12.179 1.00 93.56 74 THR A C 1
ATOM 585 O O . THR A 1 74 ? 2.506 4.326 -11.158 1.00 93.56 74 THR A O 1
ATOM 588 N N . ASN A 1 75 ? 0.843 3.467 -12.412 1.00 94.25 75 ASN A N 1
ATOM 589 C CA . ASN A 1 75 ? -0.239 3.689 -11.466 1.00 94.25 75 ASN A CA 1
ATOM 590 C C . ASN A 1 75 ? -1.021 2.390 -11.315 1.00 94.25 75 ASN A C 1
ATOM 592 O O . ASN A 1 75 ? -1.476 1.833 -12.313 1.00 94.25 75 ASN A O 1
ATOM 596 N N . MET A 1 76 ? -1.187 1.908 -10.087 1.00 94.62 76 MET A N 1
ATOM 597 C CA . MET A 1 76 ? -1.870 0.639 -9.836 1.00 94.62 76 MET A CA 1
ATOM 598 C C . MET A 1 76 ? -2.689 0.697 -8.554 1.00 94.62 76 MET A C 1
ATOM 600 O O . MET A 1 76 ? -2.174 1.076 -7.503 1.00 94.62 76 MET A O 1
ATOM 604 N N . LEU A 1 77 ? -3.960 0.295 -8.621 1.00 96.25 77 LEU A N 1
ATOM 605 C CA . LEU A 1 77 ? -4.797 0.178 -7.431 1.00 96.25 77 LEU A CA 1
ATOM 606 C C . LEU A 1 77 ? -4.240 -0.929 -6.533 1.00 96.25 77 LEU A C 1
ATOM 608 O O . LEU A 1 77 ? -4.056 -2.063 -6.963 1.00 96.25 77 LEU A O 1
ATOM 612 N N . LEU A 1 78 ? -4.002 -0.624 -5.260 1.00 96.94 78 LEU A N 1
ATOM 613 C CA . LEU A 1 78 ? -3.441 -1.612 -4.336 1.00 96.94 78 LEU A CA 1
ATOM 614 C C . LEU A 1 78 ? -4.431 -2.746 -4.027 1.00 96.94 78 LEU A C 1
ATOM 616 O O . LEU A 1 78 ? -4.017 -3.881 -3.811 1.00 96.94 78 LEU A O 1
ATOM 620 N N . ASP A 1 79 ? -5.737 -2.470 -4.080 1.00 96.62 79 ASP A N 1
ATOM 621 C CA . ASP A 1 79 ? -6.794 -3.486 -3.949 1.00 96.62 79 ASP A CA 1
ATOM 622 C C . ASP A 1 79 ? -6.782 -4.533 -5.082 1.00 96.62 79 ASP A C 1
ATOM 624 O O . ASP A 1 79 ? -7.344 -5.621 -4.913 1.00 96.62 79 ASP A O 1
ATOM 628 N N . ASP A 1 80 ? -6.114 -4.249 -6.208 1.00 96.44 80 ASP A N 1
ATOM 629 C CA . ASP A 1 80 ? -5.927 -5.224 -7.283 1.00 96.44 80 ASP A CA 1
ATOM 630 C C . ASP A 1 80 ? -4.850 -6.262 -6.951 1.00 96.44 80 ASP A C 1
ATOM 632 O O . ASP A 1 80 ? -4.863 -7.338 -7.548 1.00 96.44 80 ASP A O 1
ATOM 636 N N . CYS A 1 81 ? -3.952 -5.995 -5.995 1.00 96.25 81 CYS A N 1
ATOM 637 C CA . CYS A 1 81 ? -2.864 -6.913 -5.629 1.00 96.25 81 CYS A CA 1
ATOM 638 C C . CYS A 1 81 ? -2.892 -7.375 -4.167 1.00 96.25 81 CYS A C 1
ATOM 640 O O . CYS A 1 81 ? -2.255 -8.375 -3.834 1.00 96.25 81 CYS A O 1
ATOM 642 N N . LEU A 1 82 ? -3.615 -6.672 -3.296 1.00 96.81 82 LEU A N 1
ATOM 643 C CA . LEU A 1 82 ? -3.723 -6.994 -1.878 1.00 96.81 82 LEU A CA 1
ATOM 644 C C . LEU A 1 82 ? -5.074 -7.628 -1.565 1.00 96.81 82 LEU A C 1
ATOM 646 O O . LEU A 1 82 ? -6.115 -7.158 -2.020 1.00 96.81 82 LEU A O 1
ATOM 650 N N . GLY A 1 83 ? -5.056 -8.664 -0.734 1.00 96.00 83 GLY A N 1
ATOM 651 C CA . GLY A 1 83 ? -6.214 -9.242 -0.061 1.00 96.00 83 GLY A CA 1
ATOM 652 C C . GLY A 1 83 ? -6.213 -8.953 1.435 1.00 96.00 83 GLY A C 1
ATOM 653 O O . GLY A 1 83 ? -5.270 -8.373 1.970 1.00 96.00 83 GLY A O 1
ATOM 654 N N . TRP A 1 84 ? -7.295 -9.359 2.095 1.00 96.88 84 TRP A N 1
ATOM 655 C CA . TRP A 1 84 ? -7.448 -9.294 3.544 1.00 96.88 84 TRP A CA 1
ATOM 656 C C . TRP A 1 84 ? -7.728 -10.691 4.083 1.00 96.88 84 TRP A C 1
ATOM 658 O O . TRP A 1 84 ? -8.684 -11.333 3.642 1.00 96.88 84 TRP A O 1
ATOM 668 N N . ASP A 1 85 ? -6.909 -11.145 5.022 1.00 94.69 85 ASP A N 1
ATOM 669 C CA . ASP A 1 85 ? -7.122 -12.385 5.755 1.00 94.69 85 ASP A CA 1
ATOM 670 C C . ASP A 1 85 ? -7.635 -12.079 7.163 1.00 94.69 85 ASP A C 1
ATOM 672 O O . ASP A 1 85 ? -6.886 -11.650 8.040 1.00 94.69 85 ASP A O 1
ATOM 676 N N . ALA A 1 86 ? -8.934 -12.296 7.369 1.00 90.88 86 ALA A N 1
ATOM 677 C CA . ALA A 1 86 ? -9.589 -12.094 8.656 1.00 90.88 86 ALA A CA 1
ATOM 678 C C . ALA A 1 86 ? -9.330 -13.233 9.659 1.00 90.88 86 ALA A C 1
ATOM 680 O O . ALA A 1 86 ? -9.595 -13.046 10.842 1.00 90.88 86 ALA A O 1
ATOM 681 N N . SER A 1 87 ? -8.829 -14.394 9.217 1.00 87.06 87 SER A N 1
ATOM 682 C CA . SER A 1 87 ? -8.673 -15.577 10.079 1.00 87.06 87 SER A CA 1
ATOM 683 C C . SER A 1 87 ? -7.587 -15.413 11.147 1.00 87.06 87 SER A C 1
ATOM 685 O O . SER A 1 87 ? -7.660 -16.048 12.195 1.00 87.06 87 SER A O 1
ATOM 687 N N . ASN A 1 88 ? -6.624 -14.518 10.916 1.00 78.62 88 ASN A N 1
ATOM 688 C CA . ASN A 1 88 ? -5.513 -14.245 11.822 1.00 78.62 88 ASN A CA 1
ATOM 689 C C . ASN A 1 88 ? -5.523 -12.780 12.295 1.00 78.62 88 ASN A C 1
ATOM 691 O O . ASN A 1 88 ? -4.589 -12.027 12.019 1.00 78.62 88 ASN A O 1
ATOM 695 N N . GLY A 1 89 ? -6.628 -12.332 12.901 1.00 81.88 89 GLY A N 1
ATOM 696 C CA . GLY A 1 89 ? -6.768 -10.961 13.428 1.00 81.88 89 GLY A CA 1
ATOM 697 C C . GLY A 1 89 ? -6.854 -9.860 12.360 1.00 81.88 89 GLY A C 1
ATOM 698 O O . GLY A 1 89 ? -6.834 -8.669 12.670 1.00 81.88 89 GLY A O 1
ATOM 699 N N . GLY A 1 90 ? -6.963 -10.219 11.077 1.00 92.19 90 GLY A N 1
ATOM 700 C CA . GLY A 1 90 ? -7.038 -9.254 9.982 1.00 92.19 90 GLY A CA 1
ATOM 701 C C . GLY A 1 90 ? -5.667 -8.745 9.541 1.00 92.19 90 GLY A C 1
ATOM 702 O O . GLY A 1 90 ? -5.151 -7.785 10.110 1.00 92.19 90 GLY A O 1
ATOM 703 N N . ASN A 1 91 ? -5.104 -9.347 8.494 1.00 95.38 91 ASN A N 1
ATOM 704 C CA . ASN A 1 91 ? -3.820 -8.956 7.907 1.00 95.38 91 ASN A CA 1
ATOM 705 C C . ASN A 1 91 ? -3.888 -8.849 6.377 1.00 95.38 91 ASN A C 1
ATOM 707 O O . ASN A 1 91 ? -4.775 -9.413 5.732 1.00 95.38 91 ASN A O 1
ATOM 711 N N . PHE A 1 92 ? -2.941 -8.115 5.787 1.00 96.06 92 PHE A N 1
ATOM 712 C CA . PHE A 1 92 ? -2.783 -8.073 4.334 1.00 96.06 92 PHE A CA 1
ATOM 713 C C . PHE A 1 92 ? -2.139 -9.359 3.818 1.00 96.06 92 PHE A C 1
ATOM 715 O O . PHE A 1 92 ? -1.255 -9.919 4.458 1.00 96.06 92 PHE A O 1
ATOM 722 N N . ILE A 1 93 ? -2.566 -9.794 2.634 1.00 95.00 93 ILE A N 1
ATOM 723 C CA . ILE A 1 93 ? -1.979 -10.927 1.910 1.00 95.00 93 ILE A CA 1
ATOM 724 C C . ILE A 1 93 ? -1.796 -10.573 0.433 1.00 95.00 93 ILE A C 1
ATOM 726 O O . ILE A 1 93 ? -2.579 -9.797 -0.122 1.00 95.00 93 ILE A O 1
ATOM 730 N N . ALA A 1 94 ? -0.816 -11.177 -0.239 1.00 95.12 94 ALA A N 1
ATOM 731 C CA . ALA A 1 94 ? -0.676 -11.066 -1.691 1.00 95.12 94 ALA A CA 1
ATOM 732 C C . ALA A 1 94 ? -1.821 -11.816 -2.395 1.00 95.12 94 ALA A C 1
ATOM 734 O O . ALA A 1 94 ? -1.855 -13.047 -2.426 1.00 95.12 94 ALA A O 1
ATOM 735 N N . LYS A 1 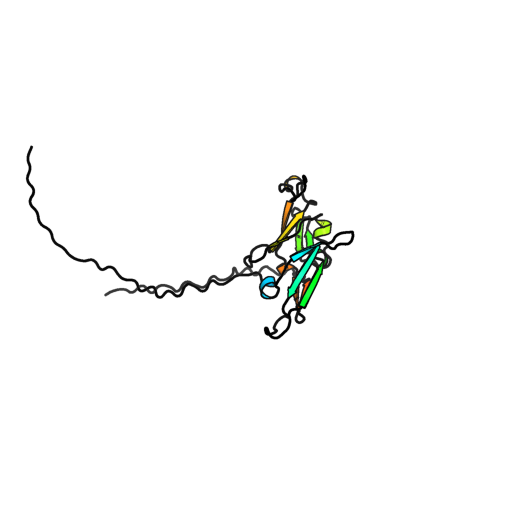95 ? -2.784 -11.086 -2.969 1.00 94.56 95 LYS A N 1
ATOM 736 C CA . LYS A 1 95 ? -3.953 -11.674 -3.637 1.00 94.56 95 LYS A CA 1
ATOM 737 C C . LYS A 1 95 ? -4.463 -10.769 -4.753 1.00 94.56 95 LYS A C 1
ATOM 739 O O . LYS A 1 95 ? -4.945 -9.665 -4.508 1.00 94.56 95 LYS A O 1
ATOM 744 N N . LYS A 1 96 ? -4.439 -11.287 -5.984 1.00 94.88 96 LYS A N 1
ATOM 745 C CA . LYS A 1 96 ? -5.005 -10.604 -7.155 1.00 94.88 96 LYS A CA 1
ATOM 746 C C . LYS A 1 96 ? -6.495 -10.330 -6.955 1.00 94.88 96 LYS A C 1
ATOM 748 O O . LYS A 1 96 ? -7.236 -11.232 -6.565 1.00 94.88 96 LYS A O 1
ATOM 753 N N . LYS A 1 97 ? -6.921 -9.098 -7.244 1.00 94.38 97 LYS A N 1
ATOM 754 C CA . LYS A 1 97 ? -8.276 -8.571 -7.012 1.00 94.38 97 LYS A CA 1
ATOM 755 C C . LYS A 1 97 ? -8.768 -8.871 -5.590 1.00 94.38 97 LYS A C 1
ATOM 757 O O . LYS A 1 97 ? -9.941 -9.179 -5.371 1.00 94.38 97 LYS A O 1
ATOM 762 N N . GLY A 1 98 ? -7.853 -8.846 -4.622 1.00 94.06 98 GLY A N 1
ATOM 763 C CA . GLY A 1 98 ? -8.107 -9.277 -3.255 1.00 94.06 98 GLY A CA 1
ATOM 764 C C . GLY A 1 98 ? -8.935 -8.284 -2.445 1.00 94.06 98 GLY A C 1
ATOM 765 O O . GLY A 1 98 ? -9.554 -8.695 -1.465 1.00 94.06 98 GLY A O 1
ATOM 766 N N . ASN A 1 99 ? -9.003 -7.017 -2.873 1.00 96.38 99 ASN A N 1
ATOM 767 C CA . ASN A 1 99 ? -9.728 -5.950 -2.186 1.00 96.38 99 ASN A CA 1
ATOM 768 C C . ASN A 1 99 ? -9.311 -5.776 -0.715 1.00 96.38 99 ASN A C 1
ATOM 770 O O . ASN A 1 99 ? -10.159 -5.561 0.155 1.00 96.38 99 ASN A O 1
ATOM 774 N N . GLY A 1 100 ? -8.025 -5.944 -0.415 1.00 96.69 100 GLY A N 1
ATOM 775 C CA . GLY A 1 100 ? -7.502 -5.999 0.943 1.00 96.69 100 GLY A CA 1
ATOM 776 C C . GLY A 1 100 ? -7.712 -4.717 1.741 1.00 96.69 100 GLY A C 1
ATOM 777 O O . GLY A 1 100 ? -8.188 -4.767 2.872 1.00 96.69 100 GLY A O 1
ATOM 778 N N . ILE A 1 101 ? -7.436 -3.560 1.141 1.00 97.44 101 ILE A N 1
ATOM 779 C CA . ILE A 1 101 ? -7.598 -2.252 1.789 1.00 97.44 101 ILE A CA 1
ATOM 780 C C . ILE A 1 101 ? -9.076 -1.981 2.046 1.00 97.44 101 ILE A C 1
ATOM 782 O O . ILE A 1 101 ? -9.457 -1.583 3.151 1.00 97.44 101 ILE A O 1
ATOM 786 N N . ARG A 1 102 ? -9.928 -2.241 1.049 1.00 97.00 102 ARG A N 1
ATOM 787 C CA . ARG A 1 102 ? -11.379 -2.075 1.185 1.00 97.00 102 ARG A CA 1
ATOM 788 C C . ARG A 1 102 ? -11.964 -3.008 2.247 1.00 97.00 102 ARG A C 1
ATOM 790 O O . ARG A 1 102 ? -12.734 -2.559 3.094 1.00 97.00 102 ARG A O 1
ATOM 797 N N . THR A 1 103 ? -11.596 -4.287 2.222 1.00 96.88 103 THR A N 1
ATOM 798 C CA . THR A 1 103 ? -12.126 -5.319 3.132 1.00 96.88 103 THR A CA 1
ATOM 799 C C . THR A 1 103 ? -11.613 -5.131 4.559 1.00 96.88 103 THR A C 1
ATOM 801 O O . THR A 1 103 ? -12.392 -5.237 5.501 1.00 96.88 103 THR A O 1
ATOM 804 N N . GLY A 1 104 ? -10.347 -4.744 4.734 1.00 97.19 104 GLY A N 1
ATOM 805 C CA . GLY A 1 104 ? -9.775 -4.360 6.030 1.00 97.19 104 GLY A CA 1
ATOM 806 C C . GLY A 1 104 ? -10.297 -3.024 6.579 1.00 97.19 104 GLY A C 1
ATOM 807 O O . GLY A 1 104 ? -9.985 -2.640 7.712 1.00 97.19 104 GLY A O 1
ATOM 808 N N . ARG A 1 105 ? -11.110 -2.299 5.791 1.00 96.69 105 ARG A N 1
ATOM 809 C CA . ARG A 1 105 ? -11.586 -0.935 6.079 1.00 96.69 105 ARG A CA 1
ATOM 810 C C . ARG A 1 105 ? -10.415 -0.025 6.452 1.00 96.69 105 ARG A C 1
ATOM 812 O O . ARG A 1 105 ? -10.432 0.639 7.495 1.00 96.69 105 ARG A O 1
ATOM 819 N N . CYS A 1 106 ? -9.381 -0.067 5.618 1.00 97.12 106 CYS A N 1
ATOM 820 C CA . CYS A 1 106 ? -8.109 0.584 5.865 1.00 97.12 106 CYS A CA 1
ATOM 821 C C . CYS A 1 106 ? -8.055 1.990 5.258 1.00 97.12 106 CYS A C 1
ATOM 823 O O . CYS A 1 106 ? -8.625 2.273 4.203 1.00 97.12 106 CYS A O 1
ATOM 825 N N . THR A 1 107 ? -7.358 2.890 5.942 1.00 96.25 107 THR A N 1
ATOM 826 C CA . THR A 1 107 ? -7.178 4.291 5.550 1.00 96.25 107 THR A CA 1
ATOM 827 C C . THR A 1 107 ? -5.770 4.762 5.886 1.00 96.25 107 THR A C 1
ATOM 829 O O . THR A 1 107 ? -5.069 4.102 6.653 1.00 96.25 107 THR A O 1
ATOM 832 N N . LYS A 1 108 ? -5.378 5.924 5.340 1.00 95.50 108 LYS A N 1
ATOM 833 C CA . LYS A 1 108 ? -4.080 6.562 5.625 1.00 95.50 108 LYS A CA 1
ATOM 834 C C . LYS A 1 108 ? -2.917 5.596 5.373 1.00 95.50 108 LYS A C 1
ATOM 836 O O . LYS A 1 108 ? -2.080 5.387 6.240 1.00 95.50 108 LYS A O 1
ATOM 841 N N . CYS A 1 109 ? -2.945 4.962 4.204 1.00 97.12 109 CYS A N 1
ATOM 842 C CA . CYS A 1 109 ? -1.895 4.047 3.797 1.00 97.12 109 CYS A CA 1
ATOM 843 C C . CYS A 1 109 ? -0.658 4.801 3.321 1.00 97.12 109 CYS A C 1
ATOM 845 O O . CYS A 1 109 ? -0.780 5.803 2.613 1.00 97.12 109 CYS A O 1
ATOM 847 N N . GLU A 1 110 ? 0.514 4.289 3.669 1.00 95.56 110 GLU A N 1
ATOM 848 C CA . GLU A 1 110 ? 1.796 4.928 3.405 1.00 95.56 110 GLU A CA 1
ATOM 849 C C . GLU A 1 110 ? 2.823 3.910 2.911 1.00 95.56 110 GLU A C 1
ATOM 851 O O . GLU A 1 110 ? 2.773 2.724 3.244 1.00 95.56 110 GLU A O 1
ATOM 856 N N . TYR A 1 111 ? 3.753 4.405 2.093 1.00 93.44 111 TYR A N 1
ATOM 857 C CA . TYR A 1 111 ? 4.923 3.659 1.654 1.00 93.44 111 TYR A CA 1
ATOM 858 C C . TYR A 1 111 ? 6.149 4.179 2.406 1.00 93.44 111 TYR A C 1
ATOM 860 O O . TYR A 1 111 ? 6.444 5.376 2.341 1.00 93.44 111 TYR A O 1
ATOM 868 N N . ARG A 1 112 ? 6.868 3.297 3.098 1.00 90.62 112 ARG A N 1
ATOM 869 C CA . ARG A 1 112 ? 8.121 3.615 3.791 1.00 90.62 112 ARG A CA 1
ATOM 870 C C . ARG A 1 112 ? 9.291 3.310 2.865 1.00 90.62 112 ARG A C 1
ATOM 872 O O . ARG A 1 112 ? 9.456 2.167 2.456 1.00 90.62 112 ARG A O 1
ATOM 879 N N . ARG A 1 113 ? 10.070 4.345 2.537 1.00 82.19 113 ARG A N 1
ATOM 880 C CA . ARG A 1 113 ? 11.268 4.233 1.696 1.00 82.19 113 ARG A CA 1
ATOM 881 C C . ARG A 1 113 ? 12.507 3.914 2.518 1.00 82.19 113 ARG A C 1
ATOM 883 O O . ARG A 1 113 ? 12.522 4.167 3.720 1.00 82.19 113 ARG A O 1
ATOM 890 N N . ASP A 1 114 ? 13.545 3.454 1.827 1.00 75.00 114 ASP A N 1
ATOM 891 C CA . ASP A 1 114 ? 14.897 3.274 2.365 1.00 75.00 114 ASP A CA 1
ATOM 892 C C . ASP A 1 114 ? 14.953 2.267 3.516 1.00 75.00 114 ASP A C 1
ATOM 894 O O . ASP A 1 114 ? 15.785 2.364 4.416 1.00 75.00 114 ASP A O 1
ATOM 898 N N . ILE A 1 115 ? 14.055 1.284 3.472 1.00 74.50 115 ILE A N 1
ATOM 899 C CA . ILE A 1 115 ? 14.038 0.193 4.435 1.00 74.50 115 ILE A CA 1
ATOM 900 C C . ILE A 1 115 ? 14.803 -1.025 3.913 1.00 74.50 115 ILE A C 1
ATOM 902 O O . ILE A 1 115 ? 14.949 -1.239 2.703 1.00 74.50 115 ILE A O 1
ATOM 906 N N . GLU A 1 116 ? 15.274 -1.835 4.856 1.00 73.50 116 GLU A N 1
ATOM 907 C CA . GLU A 1 116 ? 15.928 -3.108 4.576 1.00 73.50 116 GLU A CA 1
ATOM 908 C C . GLU A 1 116 ? 14.953 -4.125 3.957 1.00 73.50 116 GLU A C 1
ATOM 910 O O . GLU A 1 116 ? 13.763 -4.121 4.265 1.00 73.50 116 GLU A O 1
ATOM 915 N N . LEU A 1 117 ? 15.466 -5.036 3.122 1.00 65.56 117 LEU A N 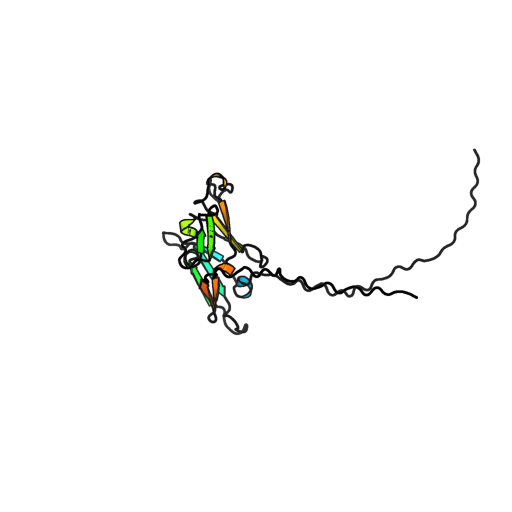1
ATOM 916 C CA . LEU A 1 117 ? 14.704 -6.033 2.346 1.00 65.56 117 LEU A CA 1
ATOM 917 C C . LEU A 1 117 ? 13.770 -6.943 3.173 1.00 65.56 117 LEU A C 1
ATOM 919 O O . LEU A 1 117 ? 12.902 -7.593 2.600 1.00 65.56 117 LEU A O 1
ATOM 923 N N . ALA A 1 118 ? 13.991 -7.037 4.488 1.00 64.38 118 ALA A N 1
ATOM 924 C CA . ALA A 1 118 ? 13.211 -7.854 5.419 1.00 64.38 118 ALA A CA 1
ATOM 925 C C . ALA A 1 118 ? 12.149 -7.056 6.202 1.00 64.38 118 ALA A C 1
ATOM 927 O O . ALA A 1 118 ? 11.411 -7.634 6.997 1.00 64.38 118 ALA A O 1
ATOM 928 N N . LEU A 1 119 ? 12.082 -5.734 6.020 1.00 82.62 119 LEU A N 1
ATOM 929 C CA . LEU A 1 119 ? 11.152 -4.860 6.730 1.00 82.62 119 LEU A CA 1
ATOM 930 C C . LEU A 1 119 ? 9.927 -4.543 5.863 1.00 82.62 119 LEU A C 1
ATOM 932 O O . LEU A 1 119 ? 9.997 -4.477 4.641 1.00 82.62 119 LEU A O 1
ATOM 936 N N . ASN A 1 120 ? 8.784 -4.290 6.501 1.00 88.25 120 ASN A N 1
ATOM 937 C CA . ASN A 1 120 ? 7.548 -3.944 5.798 1.00 88.25 120 ASN A CA 1
ATOM 938 C C . ASN A 1 120 ? 7.599 -2.514 5.223 1.00 88.25 120 ASN A C 1
ATOM 940 O O . ASN A 1 120 ? 7.671 -1.539 5.981 1.00 88.25 120 ASN A O 1
ATOM 944 N N . ASN A 1 121 ? 7.488 -2.370 3.897 1.00 92.31 121 ASN A N 1
ATOM 945 C CA . ASN A 1 121 ? 7.483 -1.073 3.189 1.00 92.31 121 ASN A CA 1
ATOM 946 C C . ASN A 1 121 ? 6.097 -0.450 3.042 1.00 92.31 121 ASN A C 1
ATOM 948 O O . ASN A 1 121 ? 5.985 0.678 2.572 1.00 92.31 121 ASN A O 1
ATOM 952 N N . PHE A 1 122 ? 5.050 -1.130 3.491 1.00 95.25 122 PHE A N 1
ATOM 953 C CA . PHE A 1 122 ? 3.686 -0.634 3.450 1.00 95.25 122 PHE A CA 1
ATOM 954 C C . PHE A 1 122 ? 3.045 -0.680 4.820 1.00 95.25 122 PHE A C 1
ATOM 956 O O . PHE A 1 122 ? 3.194 -1.661 5.547 1.00 95.25 122 PHE A O 1
ATOM 963 N N . SER A 1 123 ? 2.288 0.362 5.149 1.00 96.44 123 SER A N 1
ATOM 964 C CA . SER A 1 123 ? 1.444 0.374 6.335 1.00 96.44 123 SER A CA 1
ATOM 965 C C . SER A 1 123 ? 0.108 1.061 6.072 1.00 96.44 123 SER A C 1
ATOM 967 O O . SER A 1 123 ? 0.008 1.949 5.229 1.00 96.44 123 SER A O 1
ATOM 969 N N . CYS A 1 124 ? -0.933 0.649 6.794 1.00 97.62 124 CYS A N 1
ATOM 970 C CA . CYS A 1 124 ? -2.247 1.289 6.797 1.00 97.62 124 CYS A CA 1
ATOM 971 C C . CYS A 1 124 ? -2.909 1.192 8.170 1.00 97.62 124 CYS A C 1
ATOM 973 O O . CYS A 1 124 ? -2.693 0.241 8.921 1.00 97.62 124 CYS A O 1
ATOM 975 N N . TYR A 1 125 ? -3.833 2.110 8.444 1.00 97.88 125 TYR A N 1
ATOM 976 C CA . TYR A 1 125 ? -4.699 2.053 9.617 1.00 97.88 125 TYR A CA 1
ATOM 977 C C . TYR A 1 125 ? -6.010 1.343 9.279 1.00 97.88 125 TYR A C 1
ATOM 979 O O . TYR A 1 125 ? -6.827 1.886 8.532 1.00 97.88 125 TYR A O 1
ATOM 987 N N . CYS A 1 126 ? -6.228 0.158 9.844 1.00 97.94 126 CYS A N 1
ATOM 988 C CA . CYS A 1 126 ? -7.344 -0.734 9.536 1.00 97.94 126 CYS A CA 1
ATOM 989 C C . CYS A 1 126 ? -8.318 -0.874 10.710 1.00 97.94 126 CYS A C 1
ATOM 991 O O . CYS A 1 126 ? -7.924 -0.946 11.875 1.00 97.94 126 CYS A O 1
ATOM 993 N N . THR A 1 127 ? -9.615 -0.900 10.399 1.00 97.12 127 THR A N 1
ATOM 994 C CA . THR A 1 127 ? -10.684 -0.936 11.414 1.00 97.12 127 THR A CA 1
ATOM 995 C C . THR A 1 127 ? -11.505 -2.220 11.398 1.00 97.12 127 THR A C 1
ATOM 997 O O . THR A 1 127 ? -12.256 -2.447 12.346 1.00 97.12 127 THR A O 1
ATOM 1000 N N . ASN A 1 128 ? -11.365 -3.062 10.370 1.00 96.75 128 ASN A N 1
ATOM 1001 C CA . ASN A 1 128 ? -11.973 -4.392 10.334 1.00 96.75 128 ASN A CA 1
ATOM 1002 C C . ASN A 1 128 ? -11.060 -5.436 10.997 1.00 96.75 128 ASN A C 1
ATOM 1004 O O . ASN A 1 128 ? -10.526 -6.325 10.341 1.00 96.75 128 ASN A O 1
ATOM 1008 N N . VAL A 1 129 ? -10.838 -5.242 12.289 1.00 96.00 129 VAL A N 1
ATOM 1009 C CA . VAL A 1 129 ? -9.999 -6.047 13.185 1.00 96.00 129 VAL A CA 1
ATOM 1010 C C . VAL A 1 129 ? -10.708 -6.120 14.535 1.00 96.00 129 VAL A C 1
ATOM 1012 O O . VAL A 1 129 ? -11.618 -5.315 14.790 1.00 96.00 129 VAL A O 1
ATOM 1015 N N . ASP A 1 130 ? -10.260 -7.011 15.412 1.00 94.44 130 ASP A N 1
ATOM 1016 C CA . ASP A 1 130 ? -10.784 -7.093 16.773 1.00 94.44 130 ASP A CA 1
ATOM 1017 C C . ASP A 1 130 ? -10.585 -5.773 17.535 1.00 94.44 130 ASP A C 1
ATOM 1019 O O . ASP A 1 130 ? -9.586 -5.065 17.375 1.00 94.44 130 ASP A O 1
ATOM 1023 N N . GLU A 1 131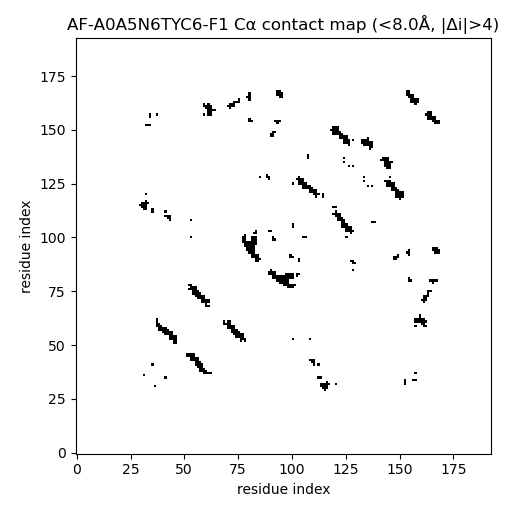 ? -11.547 -5.410 18.390 1.00 94.31 131 GLU A N 1
ATOM 1024 C CA . GLU A 1 131 ? -11.500 -4.145 19.144 1.00 94.31 131 GLU A CA 1
ATOM 1025 C C . GLU A 1 131 ? -10.257 -4.040 20.041 1.00 94.31 131 GLU A C 1
ATOM 1027 O O . GLU A 1 131 ? -9.683 -2.960 20.191 1.00 94.31 131 GLU A O 1
ATOM 1032 N N . SER A 1 132 ? -9.786 -5.168 20.581 1.00 94.25 132 SER A N 1
ATOM 1033 C CA . SER A 1 132 ? -8.579 -5.248 21.415 1.00 94.25 132 SER A CA 1
ATOM 1034 C C . SER A 1 132 ? -7.289 -4.878 20.664 1.00 94.25 132 SER A C 1
ATOM 1036 O O . SER A 1 132 ? -6.276 -4.544 21.292 1.00 94.25 132 SER A O 1
ATOM 1038 N N . GLU A 1 133 ? -7.316 -4.894 19.330 1.00 94.12 133 GLU A N 1
ATOM 1039 C CA . GLU A 1 133 ? -6.194 -4.536 18.463 1.00 94.12 133 GLU A CA 1
ATOM 1040 C C . GLU A 1 133 ? -6.208 -3.067 18.026 1.00 94.12 133 GLU A C 1
ATOM 1042 O O . GLU A 1 133 ? -5.187 -2.541 17.575 1.00 94.12 133 GLU A O 1
ATOM 1047 N N . LYS A 1 134 ? -7.325 -2.349 18.211 1.00 96.19 134 LYS A N 1
ATOM 1048 C CA . LYS A 1 134 ? -7.462 -0.934 17.828 1.00 96.19 134 LYS A CA 1
ATOM 1049 C C . LYS A 1 134 ? -6.791 -0.013 18.842 1.00 96.19 134 LYS A C 1
ATOM 1051 O O . LYS A 1 134 ? -7.433 0.736 19.580 1.00 96.19 134 LYS A O 1
ATOM 1056 N N . ARG A 1 135 ? -5.461 -0.062 18.878 1.00 95.00 135 ARG A N 1
ATOM 1057 C CA . ARG A 1 135 ? -4.632 0.650 19.862 1.00 95.00 135 ARG A CA 1
ATOM 1058 C C . ARG A 1 135 ? -4.079 1.972 19.339 1.00 95.00 135 ARG A C 1
ATOM 1060 O O . ARG A 1 135 ? -3.791 2.859 20.140 1.00 95.00 135 ARG A O 1
ATOM 1067 N N . THR A 1 136 ? -4.004 2.146 18.021 1.00 95.31 136 THR A N 1
ATOM 1068 C CA . THR A 1 136 ? -3.344 3.297 17.395 1.00 95.31 136 THR A CA 1
ATOM 1069 C C . THR A 1 136 ? -4.363 4.324 16.917 1.00 95.31 136 THR A C 1
ATOM 1071 O O . THR A 1 136 ? -5.348 3.992 16.260 1.00 95.31 136 THR A O 1
ATOM 1074 N N . ARG A 1 137 ? -4.141 5.603 17.230 1.00 96.44 137 ARG A N 1
ATOM 1075 C CA . ARG A 1 137 ? -4.986 6.704 16.749 1.00 96.44 137 ARG A CA 1
ATOM 1076 C C . ARG A 1 137 ? -4.685 6.997 15.278 1.00 96.44 137 ARG A C 1
ATOM 1078 O O . ARG A 1 137 ? -3.527 7.180 14.922 1.00 96.44 137 ARG A O 1
ATOM 1085 N N . ILE A 1 138 ? -5.718 7.097 14.441 1.00 95.25 138 ILE A N 1
ATOM 1086 C CA . ILE A 1 138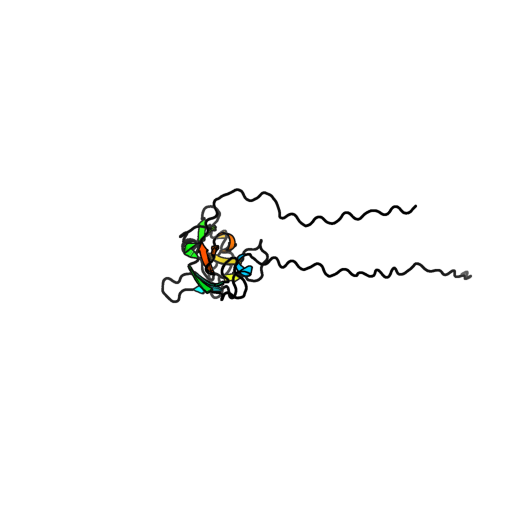 ? -5.543 7.451 13.026 1.00 95.25 138 ILE A CA 1
ATOM 1087 C C . ILE A 1 138 ? -5.173 8.944 12.929 1.00 95.25 138 ILE A C 1
ATOM 1089 O O . ILE A 1 138 ? -5.941 9.775 13.442 1.00 95.25 138 ILE A O 1
ATOM 1093 N N . PRO A 1 139 ? -4.066 9.312 12.253 1.00 93.75 139 PRO A N 1
ATOM 1094 C CA . PRO A 1 139 ? -3.635 10.699 12.110 1.00 93.75 139 PRO A CA 1
ATOM 1095 C C . PRO A 1 139 ? -4.742 11.621 11.583 1.00 93.75 139 PRO A C 1
ATOM 1097 O O . PRO A 1 139 ? -5.404 11.329 10.582 1.00 93.75 139 PRO A O 1
ATOM 1100 N N . GLY A 1 140 ? -4.944 12.749 12.271 1.00 93.75 140 GLY A N 1
ATOM 1101 C CA . GLY A 1 140 ? -5.973 13.739 11.935 1.00 93.75 140 GLY A CA 1
ATOM 1102 C C . GLY A 1 140 ? -7.404 13.354 12.329 1.00 93.75 140 GLY A C 1
ATOM 1103 O O . GLY A 1 140 ? -8.345 14.011 11.897 1.00 93.75 140 GLY A O 1
ATOM 1104 N N . THR A 1 141 ? -7.606 12.302 13.132 1.00 93.44 141 THR A N 1
ATOM 1105 C CA . THR A 1 141 ? -8.941 11.888 13.603 1.00 93.44 141 THR A CA 1
ATOM 1106 C C . THR A 1 141 ? -8.936 11.544 15.097 1.00 93.44 141 THR A C 1
ATOM 1108 O O . THR A 1 141 ? -7.869 11.395 15.687 1.00 93.44 141 THR A O 1
ATOM 1111 N N . ASN A 1 142 ? -10.117 11.382 15.709 1.00 93.81 142 ASN A N 1
ATOM 1112 C CA . ASN A 1 142 ? -10.288 10.840 17.071 1.00 93.81 142 ASN A CA 1
ATOM 1113 C C . ASN A 1 142 ? -10.484 9.309 17.101 1.00 93.81 142 ASN A C 1
ATOM 1115 O O . ASN A 1 142 ? -10.713 8.741 18.166 1.00 93.81 142 ASN A O 1
ATOM 1119 N N . LYS A 1 143 ? -10.440 8.630 15.948 1.00 95.69 143 LYS A N 1
ATOM 1120 C CA . LYS A 1 143 ? -10.713 7.191 15.849 1.00 95.69 143 LYS A CA 1
ATOM 1121 C C . LYS A 1 143 ? -9.444 6.379 16.100 1.00 95.69 143 LYS A C 1
ATOM 1123 O O . LYS A 1 143 ? -8.347 6.809 15.735 1.00 95.69 143 LYS A O 1
ATOM 1128 N N . LYS A 1 144 ? -9.610 5.193 16.687 1.00 97.25 144 LYS A N 1
ATOM 1129 C CA . LYS A 1 144 ? -8.552 4.185 16.808 1.00 97.25 144 LYS A CA 1
ATOM 1130 C C . LYS A 1 144 ? -8.702 3.097 15.743 1.00 97.25 144 LYS A C 1
ATOM 1132 O O . LYS A 1 144 ? -9.805 2.828 15.270 1.00 97.25 144 LYS A O 1
ATOM 1137 N N . ALA A 1 145 ? -7.579 2.502 15.374 1.00 97.56 145 ALA A N 1
ATOM 1138 C CA . ALA A 1 145 ? -7.433 1.437 14.394 1.00 97.56 145 ALA A CA 1
ATOM 1139 C C . ALA A 1 145 ? -6.231 0.558 14.771 1.00 97.56 145 ALA A C 1
ATOM 1141 O O . ALA A 1 145 ? -5.410 0.949 15.607 1.00 97.56 145 ALA A O 1
ATOM 1142 N N . ALA A 1 146 ? -6.115 -0.612 14.151 1.00 97.25 146 ALA A N 1
ATOM 1143 C CA . ALA A 1 146 ? -4.854 -1.341 14.141 1.00 97.25 146 ALA A CA 1
ATOM 1144 C C . ALA A 1 146 ? -3.971 -0.800 13.014 1.00 97.25 146 ALA A C 1
ATOM 1146 O O . ALA A 1 146 ? -4.449 -0.586 11.897 1.00 97.25 146 ALA A O 1
ATOM 1147 N N . LEU A 1 147 ? -2.687 -0.581 13.296 1.00 96.69 147 LEU A N 1
ATOM 1148 C CA . LEU A 1 147 ? -1.698 -0.357 12.247 1.00 96.69 147 LEU A CA 1
ATOM 1149 C C . LEU A 1 147 ? -1.309 -1.727 11.686 1.00 96.69 147 LEU A C 1
ATOM 1151 O O . LEU A 1 147 ? -0.794 -2.566 12.424 1.00 96.69 147 LEU A O 1
ATOM 1155 N N . ARG A 1 148 ? -1.596 -1.964 10.408 1.00 96.62 148 ARG A N 1
ATOM 1156 C CA . ARG A 1 148 ? -1.175 -3.173 9.696 1.00 96.62 148 ARG A CA 1
ATOM 1157 C C . ARG A 1 148 ? -0.082 -2.838 8.722 1.00 96.62 148 ARG A C 1
ATOM 1159 O O . ARG A 1 148 ? -0.133 -1.796 8.073 1.00 96.62 148 ARG A O 1
ATOM 1166 N N . GLU A 1 149 ? 0.871 -3.743 8.625 1.00 95.38 149 GLU A N 1
ATOM 1167 C CA . GLU A 1 149 ? 2.046 -3.594 7.793 1.00 95.38 149 GLU A CA 1
ATOM 1168 C C . GLU A 1 149 ? 2.153 -4.771 6.827 1.00 95.38 149 GLU A C 1
ATOM 1170 O O . GLU A 1 149 ? 1.622 -5.849 7.090 1.00 95.38 149 GLU A O 1
ATOM 1175 N N . PHE A 1 150 ? 2.793 -4.544 5.687 1.00 94.44 150 PHE A N 1
ATOM 1176 C CA . PHE A 1 150 ? 3.001 -5.551 4.655 1.00 94.44 150 PHE A CA 1
ATOM 1177 C C . PHE A 1 150 ? 4.268 -5.223 3.867 1.00 94.44 150 PHE A C 1
ATOM 1179 O O . PHE A 1 150 ? 4.657 -4.055 3.761 1.00 94.44 150 PHE A O 1
ATOM 1186 N N . HIS A 1 151 ? 4.885 -6.234 3.269 1.00 92.81 151 HIS A N 1
ATOM 1187 C CA . HIS A 1 151 ? 5.976 -6.045 2.329 1.00 92.81 151 HIS A CA 1
ATOM 1188 C C . HIS A 1 151 ? 5.428 -6.147 0.899 1.00 92.81 151 HIS A C 1
ATOM 1190 O O . HIS A 1 151 ? 5.097 -7.226 0.418 1.00 92.81 151 HIS A O 1
ATOM 1196 N N . LEU A 1 152 ? 5.275 -5.015 0.201 1.00 92.50 152 LEU A N 1
ATOM 1197 C CA . LEU A 1 152 ? 4.647 -4.959 -1.129 1.00 92.50 152 LEU A CA 1
ATOM 1198 C C . LEU A 1 152 ? 5.365 -5.816 -2.169 1.00 92.50 152 LEU A C 1
ATOM 1200 O O . LEU A 1 152 ? 4.709 -6.324 -3.077 1.00 92.50 152 LEU A O 1
ATOM 1204 N N . ASP A 1 153 ? 6.663 -6.057 -1.998 1.00 89.88 153 ASP A N 1
ATOM 1205 C CA . ASP A 1 153 ? 7.462 -6.974 -2.809 1.00 89.88 153 ASP A CA 1
ATOM 1206 C C . ASP A 1 153 ? 6.972 -8.433 -2.690 1.00 89.88 153 ASP A C 1
ATOM 1208 O O . ASP A 1 153 ? 7.467 -9.314 -3.382 1.00 89.88 153 ASP A O 1
ATOM 1212 N N . GLU A 1 154 ? 5.983 -8.750 -1.860 1.00 91.25 154 GLU A N 1
ATOM 1213 C CA . GLU A 1 154 ? 5.281 -10.037 -1.895 1.00 91.25 154 GLU A CA 1
ATOM 1214 C C . GLU A 1 154 ? 4.118 -10.049 -2.897 1.00 91.25 154 GLU A C 1
ATOM 1216 O O . GLU A 1 154 ? 3.748 -11.103 -3.410 1.00 91.25 154 GLU A O 1
ATOM 1221 N N . ALA A 1 155 ? 3.551 -8.886 -3.220 1.00 94.06 155 ALA A N 1
ATOM 1222 C CA . ALA A 1 155 ? 2.347 -8.754 -4.037 1.00 94.06 155 ALA A CA 1
ATOM 1223 C C . ALA A 1 155 ? 2.582 -8.122 -5.413 1.00 94.06 155 ALA A C 1
ATOM 1225 O O . ALA A 1 155 ? 1.705 -8.235 -6.269 1.00 94.06 155 ALA A O 1
ATOM 1226 N N . ILE A 1 156 ? 3.716 -7.451 -5.653 1.00 93.50 156 ILE A N 1
ATOM 1227 C CA . ILE A 1 156 ? 3.943 -6.677 -6.888 1.00 93.50 156 ILE A CA 1
ATOM 1228 C C . ILE A 1 156 ? 5.336 -6.904 -7.491 1.00 93.50 156 ILE A C 1
ATOM 1230 O O . ILE A 1 156 ? 6.304 -7.133 -6.769 1.00 93.50 156 ILE A O 1
ATOM 1234 N N . ARG A 1 157 ? 5.465 -6.822 -8.817 1.00 91.69 157 ARG A N 1
ATOM 1235 C CA . ARG A 1 157 ? 6.750 -6.812 -9.547 1.00 91.69 157 ARG A CA 1
ATOM 1236 C C . ARG A 1 157 ? 6.717 -5.781 -10.672 1.00 91.69 157 ARG A C 1
ATOM 1238 O O . ARG A 1 157 ? 5.639 -5.439 -11.152 1.00 91.69 157 ARG A O 1
ATOM 1245 N N . VAL A 1 158 ? 7.890 -5.311 -11.090 1.00 91.44 158 VAL A N 1
ATOM 1246 C CA . VAL A 1 158 ? 8.067 -4.510 -12.310 1.00 91.44 158 VAL A CA 1
ATOM 1247 C C . VAL A 1 158 ? 8.319 -5.466 -13.472 1.00 91.44 158 VAL A C 1
ATOM 1249 O O . VAL A 1 158 ? 9.067 -6.425 -13.312 1.00 91.44 158 VAL A O 1
ATOM 1252 N N . ASP A 1 159 ? 7.677 -5.245 -14.614 1.00 89.31 159 ASP A N 1
ATOM 1253 C CA . ASP A 1 159 ? 7.913 -6.028 -15.826 1.00 89.31 159 ASP A CA 1
ATOM 1254 C C . ASP A 1 159 ? 9.000 -5.421 -16.736 1.00 89.31 159 ASP A C 1
ATOM 1256 O O . ASP A 1 159 ? 9.592 -4.366 -16.481 1.00 89.31 159 ASP A O 1
ATOM 1260 N N . LYS A 1 160 ? 9.247 -6.108 -17.854 1.00 88.12 160 LYS A N 1
ATOM 1261 C CA . LYS A 1 160 ? 10.188 -5.708 -18.910 1.00 88.12 160 LYS A CA 1
ATOM 1262 C C . LYS A 1 160 ? 9.874 -4.369 -19.587 1.00 88.12 160 LYS A C 1
ATOM 1264 O O . LYS A 1 160 ? 10.721 -3.888 -20.335 1.00 88.12 160 LYS A O 1
ATOM 1269 N N . ASP A 1 161 ? 8.680 -3.816 -19.374 1.00 87.75 161 ASP A N 1
ATOM 1270 C CA . ASP A 1 161 ? 8.216 -2.546 -19.932 1.00 87.75 161 ASP A CA 1
ATOM 1271 C C . ASP A 1 161 ? 8.187 -1.443 -18.853 1.00 87.75 161 ASP A C 1
ATOM 1273 O O . ASP A 1 161 ? 7.744 -0.328 -19.116 1.00 87.75 161 ASP A O 1
ATOM 1277 N N . GLY A 1 162 ? 8.665 -1.731 -17.635 1.00 88.94 162 GLY A N 1
ATOM 1278 C CA . GLY A 1 162 ? 8.691 -0.779 -16.521 1.00 88.94 162 GLY A CA 1
ATOM 1279 C C . GLY A 1 162 ? 7.340 -0.616 -15.828 1.00 88.94 162 GLY A C 1
ATOM 1280 O O . GLY A 1 162 ? 7.178 0.288 -15.010 1.00 88.94 162 GLY A O 1
ATOM 1281 N N . LYS A 1 163 ? 6.362 -1.477 -16.123 1.00 92.00 163 LYS A N 1
ATOM 1282 C CA . LYS A 1 163 ? 5.033 -1.427 -15.511 1.00 92.00 163 LYS A CA 1
ATOM 1283 C C . LYS A 1 163 ? 4.963 -2.338 -14.303 1.00 92.00 163 LYS A C 1
ATOM 1285 O O . LYS A 1 163 ? 5.542 -3.423 -14.271 1.00 92.00 163 LYS A O 1
ATOM 1290 N N . VAL A 1 164 ? 4.211 -1.905 -13.298 1.00 93.19 164 VAL A N 1
ATOM 1291 C CA . VAL A 1 164 ? 3.988 -2.706 -12.096 1.00 93.19 164 VAL A CA 1
ATOM 1292 C C . VAL A 1 164 ? 2.776 -3.604 -12.292 1.00 93.19 164 VAL A C 1
ATOM 1294 O O . VAL A 1 164 ? 1.720 -3.150 -12.726 1.00 93.19 164 VAL A O 1
ATOM 1297 N N . HIS A 1 165 ? 2.924 -4.877 -11.942 1.00 92.69 165 HIS A N 1
ATOM 1298 C CA . HIS A 1 165 ? 1.858 -5.866 -11.999 1.00 92.69 165 HIS A CA 1
ATOM 1299 C C . HIS A 1 165 ? 1.771 -6.667 -10.702 1.00 92.69 165 HIS A C 1
ATOM 1301 O O . HIS A 1 165 ? 2.758 -6.858 -9.988 1.00 92.69 165 HIS A O 1
ATOM 1307 N N . CYS A 1 166 ? 0.577 -7.185 -10.417 1.00 93.94 166 CYS A N 1
ATOM 1308 C CA . CYS A 1 166 ? 0.373 -8.059 -9.274 1.00 93.94 166 CYS A CA 1
ATOM 1309 C C . CYS A 1 166 ? 1.017 -9.429 -9.504 1.00 93.94 166 CYS A C 1
ATOM 1311 O O . CYS A 1 166 ? 0.752 -10.096 -10.513 1.00 93.94 166 CYS A O 1
ATOM 1313 N N . VAL A 1 167 ? 1.735 -9.916 -8.503 1.00 90.25 167 VAL A N 1
ATOM 1314 C CA . VAL A 1 167 ? 2.105 -11.320 -8.372 1.00 90.25 167 VAL A CA 1
ATOM 1315 C C . VAL A 1 167 ? 1.242 -11.973 -7.304 1.00 90.25 167 VAL A C 1
ATOM 1317 O O . VAL A 1 167 ? 0.773 -11.343 -6.362 1.00 90.25 167 VAL A O 1
ATOM 1320 N N . SER A 1 168 ? 0.960 -13.252 -7.490 1.00 73.19 168 SER A N 1
ATOM 1321 C CA . SER A 1 168 ? 0.417 -14.075 -6.419 1.00 73.19 168 SER A CA 1
ATOM 1322 C C . SER A 1 168 ? 1.565 -14.949 -5.978 1.00 73.19 168 SER A C 1
ATOM 1324 O O . SER A 1 168 ? 2.110 -15.678 -6.812 1.00 73.19 168 SER A O 1
ATOM 1326 N N . LEU A 1 169 ? 1.943 -14.876 -4.704 1.00 63.12 169 LEU A N 1
ATOM 1327 C CA . LEU A 1 169 ? 2.759 -15.937 -4.147 1.00 63.12 169 LEU A CA 1
ATOM 1328 C C . LEU A 1 169 ? 1.935 -17.214 -4.311 1.00 63.12 169 LEU A C 1
ATOM 1330 O O . LEU A 1 169 ? 0.868 -17.367 -3.717 1.00 63.12 169 LEU A O 1
ATOM 1334 N N . LYS A 1 170 ? 2.404 -18.129 -5.167 1.00 43.94 170 LYS A N 1
ATOM 1335 C CA . LYS A 1 170 ? 2.121 -19.534 -4.900 1.00 43.94 170 LYS A CA 1
ATOM 1336 C C . LYS A 1 170 ? 2.629 -19.737 -3.478 1.00 43.94 170 LYS A C 1
ATOM 1338 O O . LYS A 1 170 ? 3.765 -19.361 -3.200 1.00 43.94 170 LYS A O 1
ATOM 1343 N N . THR A 1 171 ? 1.798 -20.274 -2.597 1.00 38.16 171 THR A N 1
ATOM 1344 C CA . THR A 1 171 ? 2.235 -20.898 -1.347 1.00 38.16 171 THR A CA 1
ATOM 1345 C C . THR A 1 171 ? 3.200 -22.031 -1.707 1.00 38.16 171 THR A C 1
ATOM 1347 O O . THR A 1 171 ? 2.818 -23.193 -1.794 1.00 38.16 171 THR A O 1
ATOM 1350 N N . GLY A 1 172 ? 4.424 -21.671 -2.072 1.00 37.72 172 GLY A N 1
ATOM 1351 C CA . GLY A 1 172 ? 5.582 -22.536 -2.044 1.00 37.72 172 GLY A CA 1
ATOM 1352 C C . GLY A 1 172 ? 6.216 -22.391 -0.666 1.00 37.72 172 GLY A C 1
ATOM 1353 O O . GLY A 1 172 ? 6.050 -21.340 -0.039 1.00 37.72 172 GLY A O 1
ATOM 1354 N N . PRO A 1 173 ? 6.891 -23.436 -0.169 1.00 32.06 173 PRO A N 1
ATOM 1355 C CA . PRO A 1 173 ? 7.575 -23.370 1.110 1.00 32.06 173 PRO A CA 1
ATOM 1356 C C . PRO A 1 173 ? 8.516 -22.164 1.122 1.00 32.06 173 PRO A C 1
ATOM 1358 O O . PRO A 1 173 ? 9.223 -21.902 0.143 1.00 32.06 173 PRO A O 1
ATOM 1361 N N . VAL A 1 174 ? 8.484 -21.418 2.228 1.00 45.38 174 VAL A N 1
ATOM 1362 C CA . VAL A 1 174 ? 9.539 -20.468 2.585 1.00 45.38 174 VAL A CA 1
ATOM 1363 C C . VAL A 1 174 ? 10.865 -21.208 2.390 1.00 45.38 174 VAL A C 1
ATOM 1365 O O . VAL A 1 174 ? 10.979 -22.336 2.868 1.00 45.38 174 VAL A O 1
ATOM 1368 N N . PRO A 1 175 ? 11.851 -20.667 1.656 1.00 40.69 175 PRO A N 1
ATOM 1369 C CA . PRO A 1 175 ? 13.169 -21.270 1.650 1.00 40.69 175 PRO A CA 1
ATOM 1370 C C . PRO A 1 175 ? 13.665 -21.285 3.098 1.00 40.69 175 PRO A C 1
A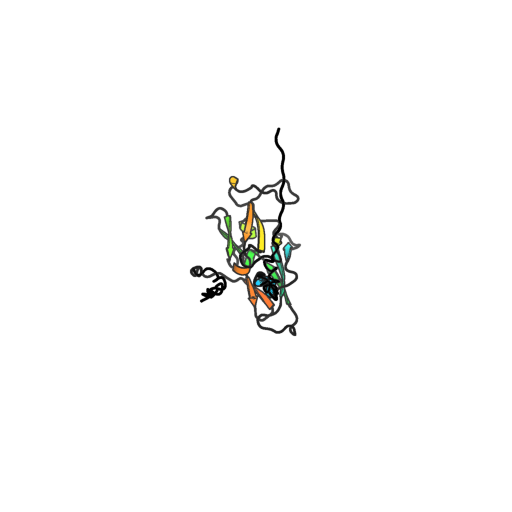TOM 1372 O O . PRO A 1 175 ? 13.971 -20.232 3.650 1.00 40.69 175 PRO A O 1
ATOM 1375 N N . ASP A 1 176 ? 13.748 -22.468 3.709 1.00 40.97 176 ASP A N 1
ATOM 1376 C CA . ASP A 1 176 ? 14.261 -22.705 5.071 1.00 40.97 176 ASP A CA 1
ATOM 1377 C C . ASP A 1 176 ? 15.759 -22.374 5.211 1.00 40.97 176 ASP A C 1
ATOM 1379 O O . ASP A 1 176 ? 16.439 -22.820 6.131 1.00 40.97 176 ASP A O 1
ATOM 1383 N N . THR A 1 177 ? 16.320 -21.616 4.271 1.00 39.72 177 THR A N 1
ATOM 1384 C CA . THR A 1 177 ? 17.704 -21.173 4.296 1.00 39.72 177 THR A CA 1
ATOM 1385 C C . THR A 1 177 ? 17.710 -19.700 4.688 1.00 39.72 177 THR A C 1
ATOM 1387 O O . THR A 1 177 ? 17.415 -18.845 3.846 1.00 39.72 177 THR A O 1
ATOM 1390 N N . PRO A 1 178 ? 18.041 -19.375 5.953 1.00 39.56 178 PRO A N 1
ATOM 1391 C CA . PRO A 1 178 ? 18.411 -18.021 6.324 1.00 39.56 178 PRO A CA 1
ATOM 1392 C C . PRO A 1 178 ? 19.460 -17.500 5.335 1.00 39.56 178 PRO A C 1
ATOM 1394 O O . PRO A 1 178 ? 20.313 -18.285 4.905 1.00 39.56 178 PRO A O 1
ATOM 1397 N N . PRO A 1 179 ? 19.442 -16.206 4.975 1.00 46.06 179 PRO A N 1
ATOM 1398 C CA . PRO A 1 179 ? 20.518 -15.608 4.199 1.00 46.06 179 PRO A CA 1
ATOM 1399 C C . PRO A 1 179 ? 21.852 -15.974 4.853 1.00 46.06 179 PRO A C 1
ATOM 1401 O O . PRO A 1 179 ? 22.090 -15.611 6.006 1.00 46.06 179 PRO A O 1
ATOM 1404 N N . GLN A 1 180 ? 22.689 -16.747 4.155 1.00 37.50 180 GLN A N 1
ATOM 1405 C CA . GLN A 1 180 ? 24.011 -17.092 4.661 1.00 37.50 180 GLN A CA 1
ATOM 1406 C C . GLN A 1 180 ? 24.783 -15.786 4.848 1.00 37.50 180 GLN A C 1
ATOM 1408 O O . GLN A 1 180 ? 25.115 -15.102 3.877 1.00 37.50 180 GLN A O 1
ATOM 1413 N N . LEU A 1 181 ? 25.023 -15.417 6.109 1.00 43.34 181 LEU A N 1
ATOM 1414 C CA . LEU A 1 181 ? 26.002 -14.390 6.435 1.00 43.34 181 LEU A CA 1
ATOM 1415 C C . LEU A 1 181 ? 27.348 -14.834 5.842 1.00 43.34 181 LEU A C 1
ATOM 1417 O O . LEU A 1 181 ? 27.679 -16.018 5.943 1.00 43.34 181 LEU A O 1
ATOM 1421 N N . PRO A 1 182 ? 28.125 -13.922 5.234 1.00 48.53 182 PRO A N 1
ATOM 1422 C CA . PRO A 1 182 ? 29.448 -14.265 4.737 1.00 48.53 182 PRO A CA 1
ATOM 1423 C C . PRO A 1 182 ? 30.285 -14.850 5.880 1.00 48.53 182 PRO A C 1
ATOM 1425 O O . PRO A 1 182 ? 30.390 -14.246 6.950 1.00 48.53 182 PRO A O 1
ATOM 1428 N N . GLU A 1 183 ? 30.844 -16.039 5.652 1.00 48.38 183 GLU A N 1
ATOM 1429 C CA . GLU A 1 183 ? 31.717 -16.714 6.607 1.00 48.38 183 GLU A CA 1
ATOM 1430 C C . GLU A 1 183 ? 32.889 -15.796 6.967 1.00 48.38 183 GLU A C 1
ATOM 1432 O O . GLU A 1 183 ? 33.623 -15.312 6.101 1.00 48.38 183 GLU A O 1
ATOM 1437 N N . VAL A 1 184 ? 33.050 -15.535 8.264 1.00 55.00 184 VAL A N 1
ATOM 1438 C CA . VAL A 1 184 ? 34.214 -14.828 8.798 1.00 55.00 184 VAL A CA 1
ATOM 1439 C C . VAL A 1 184 ? 35.442 -15.702 8.521 1.00 55.00 184 VAL A C 1
ATOM 1441 O O . VAL A 1 184 ? 35.452 -16.859 8.955 1.00 55.00 184 VAL A O 1
ATOM 1444 N N . PRO A 1 185 ? 36.479 -15.200 7.823 1.00 48.59 185 PRO A N 1
ATOM 1445 C CA . PRO A 1 185 ? 37.695 -15.967 7.594 1.00 48.59 185 PRO A CA 1
ATOM 1446 C C . PRO A 1 185 ? 38.281 -16.418 8.932 1.00 48.59 185 PRO A C 1
ATOM 1448 O O . PRO A 1 185 ? 38.501 -15.598 9.827 1.00 48.59 185 PRO A O 1
ATOM 1451 N N . LYS A 1 186 ? 38.519 -17.726 9.080 1.00 50.56 186 LYS A N 1
ATOM 1452 C CA . LYS A 1 186 ? 39.208 -18.276 10.250 1.00 50.56 186 LYS A CA 1
ATOM 1453 C C . LYS A 1 186 ? 40.585 -17.627 10.342 1.00 50.56 186 LYS A C 1
ATOM 1455 O O . LYS A 1 186 ? 41.402 -17.760 9.438 1.00 50.56 186 LYS A O 1
ATOM 1460 N N . GLN A 1 187 ? 40.812 -16.916 11.436 1.00 50.22 187 GLN A N 1
ATOM 1461 C CA . GLN A 1 187 ? 42.096 -16.322 11.766 1.00 50.22 187 GLN A CA 1
ATOM 1462 C C . GLN A 1 187 ? 43.098 -17.459 12.010 1.00 50.22 187 GLN A C 1
ATOM 1464 O O . GLN A 1 187 ? 42.951 -18.219 12.970 1.00 50.22 187 GLN A O 1
ATOM 1469 N N . GLU A 1 188 ? 44.071 -17.614 11.110 1.00 52.34 188 GLU A N 1
ATOM 1470 C CA . GLU A 1 188 ? 45.193 -18.534 11.293 1.00 52.34 188 GLU A CA 1
ATOM 1471 C C . GLU A 1 188 ? 45.947 -18.138 12.564 1.00 52.34 188 GLU A C 1
ATOM 1473 O O . GLU A 1 188 ? 46.442 -17.019 12.719 1.00 52.34 188 GLU A O 1
ATOM 1478 N N . ARG A 1 189 ? 45.967 -19.067 13.518 1.00 44.22 189 ARG A N 1
ATOM 1479 C CA . ARG A 1 189 ? 46.752 -18.964 14.737 1.00 44.22 189 ARG A CA 1
ATOM 1480 C C . ARG A 1 189 ? 48.207 -19.189 14.334 1.00 44.22 189 ARG A C 1
ATOM 1482 O O . ARG A 1 189 ? 48.599 -20.323 14.096 1.00 44.22 189 ARG A O 1
ATOM 1489 N N . PHE A 1 190 ? 48.977 -18.110 14.230 1.00 46.19 190 PHE A N 1
ATOM 1490 C CA . PHE A 1 190 ? 50.432 -18.198 14.176 1.00 46.19 190 PHE A CA 1
ATOM 1491 C C . PHE A 1 190 ? 50.920 -18.750 15.520 1.00 46.19 190 PHE A C 1
ATOM 1493 O O . PHE A 1 190 ? 50.829 -18.069 16.543 1.00 46.19 190 PHE A O 1
ATOM 1500 N N . GLU A 1 191 ? 51.376 -20.002 15.522 1.00 47.12 191 GLU A N 1
ATOM 1501 C CA . GLU A 1 191 ? 52.289 -20.502 16.547 1.00 47.12 191 GLU A CA 1
ATOM 1502 C C . GLU A 1 191 ? 53.649 -19.836 16.313 1.00 47.12 191 GLU A C 1
ATOM 1504 O O . GLU A 1 191 ? 54.149 -19.783 15.189 1.00 47.12 191 GLU A O 1
ATOM 1509 N N . ILE A 1 192 ? 54.180 -19.228 17.372 1.00 51.34 192 ILE A N 1
ATOM 1510 C CA . ILE A 1 192 ? 55.524 -18.660 17.414 1.00 51.34 192 ILE A CA 1
ATOM 1511 C C . ILE A 1 192 ? 56.382 -19.739 18.076 1.00 51.34 192 ILE A C 1
ATOM 1513 O O . ILE A 1 192 ? 56.122 -20.064 19.237 1.00 51.34 192 ILE A O 1
ATOM 1517 N N . ASP A 1 193 ? 57.330 -20.296 17.320 1.00 51.47 193 ASP A N 1
ATOM 1518 C CA . ASP A 1 193 ? 58.424 -21.133 17.837 1.00 51.47 193 ASP A CA 1
ATOM 1519 C C . ASP A 1 193 ? 59.384 -20.323 18.727 1.00 51.47 193 ASP A C 1
ATOM 1521 O O . ASP A 1 193 ? 59.672 -19.147 18.385 1.00 51.47 193 ASP A O 1
#

InterPro domains:
  IPR036673 Cyanovirin-N superfamily [G3DSA:2.30.60.10] (32-171)

Solvent-accessible surface area (backbone atoms only — not comparable to full-atom values): 11814 Å² total; per-residue (Å²): 143,84,88,84,89,82,89,86,89,82,88,82,89,81,80,84,79,81,73,82,73,82,64,72,74,77,80,79,77,80,52,56,29,73,61,63,75,44,32,41,81,68,40,51,45,67,49,93,53,86,83,66,44,52,25,42,38,33,40,14,42,29,49,99,58,62,89,87,56,78,60,30,80,30,77,43,56,44,34,47,17,23,13,54,41,67,90,73,64,43,42,72,38,49,22,67,68,35,34,10,46,70,67,25,49,43,44,84,51,45,57,54,77,93,41,46,66,90,51,60,33,30,38,28,35,25,56,54,44,56,75,91,54,38,74,41,68,43,89,98,56,96,49,59,14,27,80,46,63,39,47,57,73,54,16,43,46,68,36,72,78,10,40,69,45,65,36,61,64,70,93,60,81,75,76,92,63,73,84,78,70,81,79,77,78,80,78,79,78,81,81,82,131

Secondary structure (DSSP, 8-state):
-------------------------------B-HHHHHEEEEEEEE-SSSSP-EEEEEEEPPTT--TTSPPEEEEEEGGGTEEEEGGGTSEEEE-TT-BHHHHTTEEEEEE--S-BTTS--EEEEE-SS-GGG--EEPTTSS-EEEEEEE-GGGTEEE-TTS-EEE-----PPP-S----PPPPPP-------

Mean predicted aligned error: 14.35 Å

pLDDT: mean 77.66, std 21.58, range [32.06, 97.94]

Foldseek 3Di:
DDDDDDDDDDDDDDDDPPPPPPPPPPPPPQQWAPQCVFWDPWKWDWDPDPVTFIKIWIFGHAPPDDPVDGTDIEIGGVCQQWAWDPPPQIAIAGDGNRRRCVQQVWDPKTAAGSDGNPDFRIKTFGANGDPVQQPDDDPPDRGTGHIYTHHCVQFWDQHNVNYIDGDHPPPDDDPPDDPDDPDDPPDDDDDDD

Organism: Aspergillus avenaceus (NCBI:txid36643)

Sequence (193 aa):
MYQILVFLTIYLAGLAVAGNTNSKPPKTVNHRAVFEKQCSRVAIRLTPYTPRQHYLDALCMPEGKSSSVRPEWTNMLLDDCLGWDASNGGNFIAKKKGNGIRTGRCTKCEYRRDIELALNNFSCYCTNVDESEKRTRIPGTNKKAALREFHLDEAIRVDKDGKVHCVSLKTGPVPDTPPQLPEVPKQERFEID

Nearest PDB structures (foldseek):
  4ikb-assembly1_B  TM=4.540E-01  e=4.021E+00  Homo sapiens
  4ym7-assembly1_AA  TM=4.986E-01  e=4.748E+00  Saccharomyces cerevisiae
  4ikd-assembly1_A  TM=4.688E-01  e=6.998E+00  Homo sapiens

Radius of gyration: 28.04 Å; Cα contacts (8 Å, |Δi|>4): 346; chains: 1; bounding box: 82×37×85 Å